Protein 6J9O (pdb70)

Nearest PDB structures (foldseek):
  6j9o-assembly1_H  TM=1.008E+00  e=1.146E-25  Homo sapiens
  5y2m-assembly3_K  TM=9.983E-01  e=5.013E-22  Homo sapiens
  5y2k-assembly3_E  TM=9.712E-01  e=1.668E-22  Homo sapiens
  8ybo-assembly2_D  TM=9.218E-01  e=4.569E-18  Vicugna pacos
  8smt-assembly1_A  TM=9.048E-01  e=5.955E-17  Homo sapiens

Structure (mmCIF, N/CA/C/O backbone):
data_6J9O
#
_entry.id   6J9O
#
_cell.length_a   36.747
_cell.length_b   56.798
_cell.length_c   102.581
_cell.angle_alpha   90.00
_cell.angle_beta   90.00
_cell.angle_gamma   90.00
#
_symmetry.space_group_name_H-M   'P 21 21 21'
#
loop_
_entity.id
_entity.type
_entity.pdbx_description
1 polymer 'Heavy chain of AF4H1K1 scFv'
2 polymer 'Light chain of AF4H1K1 scFv'
3 water water
#
loop_
_atom_site.group_PDB
_atom_site.id
_atom_site.type_symbol
_atom_site.label_atom_id
_atom_site.label_alt_id
_atom_site.label_comp_id
_atom_site.label_asym_id
_atom_site.label_entity_id
_atom_site.label_seq_id
_atom_site.pdbx_PDB_ins_code
_atom_site.Cartn_x
_atom_site.Cartn_y
_atom_site.Cartn_z
_atom_site.occupancy
_atom_site.B_iso_or_equiv
_atom_site.auth_seq_id
_atom_site.auth_comp_id
_atom_site.auth_asym_id
_atom_site.auth_atom_id
_atom_site.pdbx_PDB_model_num
ATOM 1 N N . GLY A 1 1 ? -9.820 -5.371 -3.903 1.00 43.50 3 GLY H N 1
ATOM 2 C CA . GLY A 1 1 ? -9.498 -5.500 -5.312 1.00 39.25 3 GLY H CA 1
ATOM 3 C C . GLY A 1 1 ? -10.054 -6.761 -5.943 1.00 43.38 3 GLY H C 1
ATOM 4 O O . GLY A 1 1 ? -11.202 -7.132 -5.702 1.00 50.13 3 GLY H O 1
ATOM 5 N N . SER A 1 2 ? -9.236 -7.426 -6.759 1.00 34.73 4 SER H N 1
ATOM 6 C CA . SER A 1 2 ? -9.699 -8.615 -7.4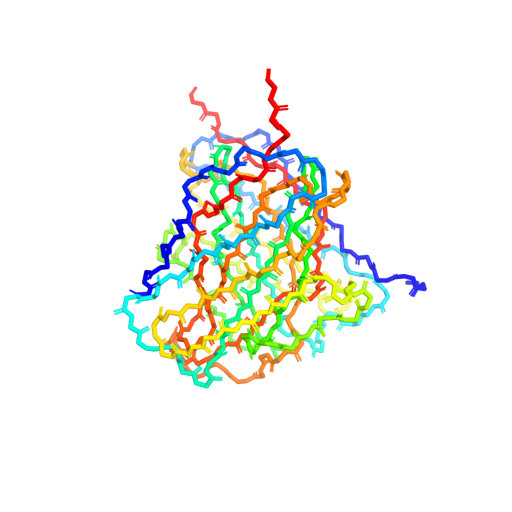67 1.00 35.63 4 SER H CA 1
ATOM 7 C C . SER A 1 2 ? -9.670 -9.848 -6.567 1.00 29.18 4 SER H C 1
ATOM 8 O O . SER A 1 2 ? -10.712 -10.447 -6.283 1.00 26.26 4 SER H O 1
ATOM 11 N N . GLN A 1 3 ? -8.487 -10.235 -6.097 1.00 19.41 5 GLN H N 1
ATOM 12 C CA . GLN A 1 3 ? -8.388 -11.343 -5.158 1.00 17.05 5 GLN H CA 1
ATOM 13 C C . GLN A 1 3 ? -8.872 -10.911 -3.779 1.00 16.42 5 GLN H C 1
ATOM 14 O O . GLN A 1 3 ? -8.703 -9.761 -3.368 1.00 16.44 5 GLN H O 1
ATOM 20 N N . VAL A 1 4 ? -9.495 -11.848 -3.065 1.00 15.80 6 VAL H N 1
ATOM 21 C CA . VAL A 1 4 ? -9.815 -11.618 -1.662 1.00 17.39 6 VAL H CA 1
ATOM 22 C C . VAL A 1 4 ? -8.523 -11.605 -0.860 1.00 18.42 6 VAL H C 1
ATOM 23 O O . VAL A 1 4 ? -7.673 -12.493 -1.008 1.00 21.18 6 VAL H O 1
ATOM 27 N N . GLN A 1 5 ? -8.358 -10.586 -0.020 1.00 17.77 7 GLN H N 1
ATOM 28 C CA . GLN A 1 5 ? -7.210 -10.489 0.869 1.00 19.28 7 GLN H CA 1
ATOM 29 C C . GLN A 1 5 ? -7.676 -10.119 2.267 1.00 16.74 7 GLN H C 1
ATOM 30 O O . GLN A 1 5 ? -8.597 -9.313 2.434 1.00 17.95 7 GLN H O 1
ATOM 36 N N . LEU A 1 6 ? -7.036 -10.720 3.266 1.00 15.68 8 LEU H N 1
ATOM 37 C CA . LEU A 1 6 ? -7.184 -10.334 4.663 1.00 15.47 8 LEU H CA 1
ATOM 38 C C . LEU A 1 6 ? -5.783 -10.094 5.200 1.00 14.22 8 LEU H C 1
ATOM 39 O O . LEU A 1 6 ? -4.930 -10.984 5.122 1.00 16.07 8 LEU H O 1
ATOM 44 N N . VAL A 1 7 ? -5.537 -8.893 5.719 1.00 14.00 9 VAL H N 1
ATOM 45 C CA . VAL A 1 7 ? -4.205 -8.486 6.159 1.00 15.58 9 VAL H CA 1
ATOM 46 C C . VAL A 1 7 ? -4.295 -8.031 7.610 1.00 13.97 9 VAL H C 1
ATOM 47 O O . VAL A 1 7 ? -4.884 -6.983 7.905 1.00 15.17 9 VAL H O 1
ATOM 51 N N . GLU A 1 8 ? -3.699 -8.807 8.511 1.00 13.33 10 GLU H N 1
ATOM 52 C CA . GLU A 1 8 ? -3.670 -8.470 9.926 1.00 14.46 10 GLU H CA 1
ATOM 53 C C . GLU A 1 8 ? -2.463 -7.595 10.239 1.00 14.47 10 GLU H C 1
ATOM 54 O O . GLU A 1 8 ? -1.419 -7.684 9.587 1.00 17.12 10 GLU H O 1
ATOM 60 N N . SER A 1 9 ? -2.614 -6.752 11.257 1.00 13.50 11 SER H N 1
ATOM 61 C CA . SER A 1 9 ? -1.532 -5.890 11.708 1.00 13.82 11 SER H CA 1
ATOM 62 C C . SER A 1 9 ? -1.705 -5.623 13.196 1.00 13.67 11 SER H C 1
ATOM 63 O O . SER A 1 9 ? -2.764 -5.879 13.777 1.00 13.34 11 SER H O 1
ATOM 66 N N . GLY A 1 10 ? -0.644 -5.106 13.811 1.00 12.34 12 GLY H N 1
ATOM 67 C CA . GLY A 1 10 ? -0.673 -4.694 15.199 1.00 13.35 12 GLY H CA 1
ATOM 68 C C . GLY A 1 10 ? 0.114 -5.57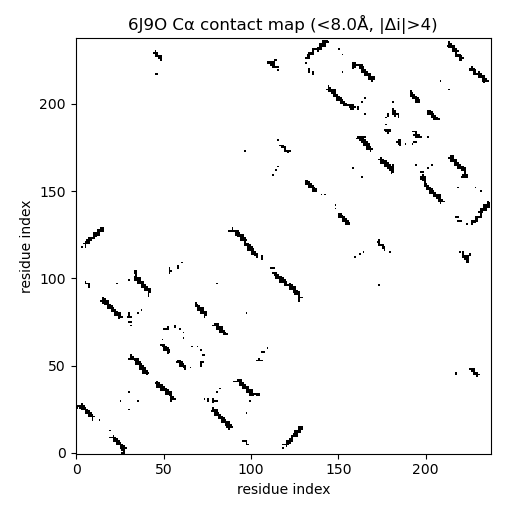7 16.139 1.00 11.63 12 GLY H C 1
ATOM 69 O O . GLY A 1 10 ? 0.331 -5.183 17.293 1.00 13.76 12 GLY H O 1
ATOM 70 N N . GLY A 1 11 ? 0.558 -6.748 15.691 1.00 12.43 13 GLY H N 1
ATOM 71 C CA . GLY A 1 11 ? 1.286 -7.639 16.566 1.00 12.73 13 GLY H CA 1
ATOM 72 C C . GLY A 1 11 ? 2.662 -7.113 16.926 1.00 12.97 13 GLY H C 1
ATOM 73 O O . GLY A 1 11 ? 3.224 -6.231 16.276 1.00 16.21 13 GLY H O 1
ATOM 74 N N . GLY A 1 12 ? 3.209 -7.681 17.993 1.00 13.20 14 GLY H N 1
ATOM 75 C CA . GLY A 1 12 ? 4.526 -7.302 18.457 1.00 12.21 14 GLY H CA 1
ATOM 76 C C . GLY A 1 12 ? 4.792 -7.912 19.818 1.00 11.34 14 GLY H C 1
ATOM 77 O O . GLY A 1 12 ? 4.019 -8.737 20.309 1.00 12.43 14 GLY H O 1
ATOM 78 N N . VAL A 1 13 ? 5.904 -7.493 20.412 1.00 11.23 15 VAL H N 1
ATOM 79 C CA . VAL A 1 13 ? 6.257 -7.914 21.763 1.00 11.11 15 VAL H CA 1
ATOM 80 C C . VAL A 1 13 ? 5.549 -7.007 22.759 1.00 12.40 15 VAL H C 1
ATOM 81 O O . VAL A 1 13 ? 5.665 -5.778 22.688 1.00 14.93 15 VAL H O 1
ATOM 85 N N . VAL A 1 14 ? 4.814 -7.610 23.691 1.00 11.36 16 VAL H N 1
ATOM 86 C CA . VAL A 1 14 ? 4.041 -6.874 24.683 1.00 11.42 16 VAL H CA 1
ATOM 87 C C . VAL A 1 14 ? 4.289 -7.479 26.058 1.00 12.45 16 VAL H C 1
ATOM 88 O O . VAL A 1 14 ? 4.568 -8.674 26.193 1.00 13.38 16 VAL H O 1
ATOM 92 N N . GLN A 1 15 ? 4.182 -6.645 27.081 1.00 10.91 17 GLN H N 1
ATOM 93 C CA . GLN A 1 15 ? 4.485 -7.070 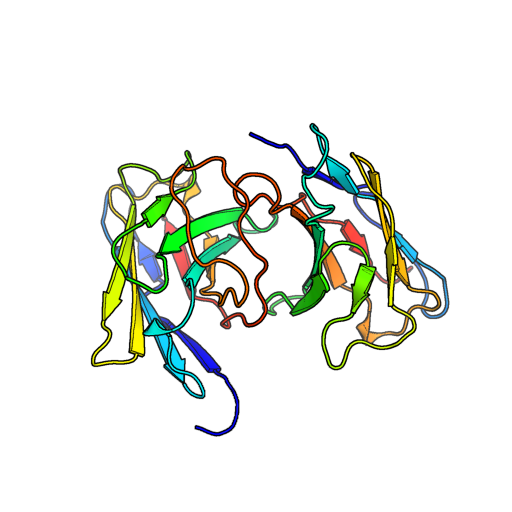28.438 1.00 10.25 17 GLN H CA 1
ATOM 94 C C . GLN A 1 15 ? 3.224 -7.550 29.153 1.00 9.68 17 GLN H C 1
ATOM 95 O O . GLN A 1 15 ? 2.113 -7.122 28.823 1.00 10.81 17 GLN H O 1
ATOM 101 N N . PRO A 1 16 ? 3.376 -8.446 30.130 1.00 9.47 18 PRO H N 1
ATOM 102 C CA . PRO A 1 16 ? 2.204 -8.964 30.850 1.00 9.29 18 PRO H CA 1
ATOM 103 C C . PRO A 1 16 ? 1.361 -7.851 31.455 1.00 11.14 18 PRO H C 1
ATOM 104 O O . PRO A 1 16 ? 1.879 -6.879 32.010 1.00 11.49 18 PRO H O 1
ATOM 108 N N . GLY A 1 17 ? 0.042 -8.004 31.337 1.00 10.66 19 GLY H N 1
ATOM 109 C CA . GLY A 1 17 ? -0.900 -7.068 31.905 1.00 12.64 19 GLY H CA 1
ATOM 110 C C . GLY A 1 17 ? -1.237 -5.879 31.033 1.00 12.00 19 GLY H C 1
ATOM 111 O O . GLY A 1 17 ? -2.159 -5.126 31.374 1.00 14.65 19 GLY H O 1
ATOM 112 N N . THR A 1 18 ? -0.531 -5.685 29.921 1.00 11.17 20 THR H N 1
ATOM 113 C CA . THR A 1 18 ? -0.767 -4.541 29.057 1.00 11.88 20 THR H CA 1
ATOM 114 C C . THR A 1 18 ? -1.905 -4.834 28.079 1.00 11.49 20 THR H C 1
ATOM 115 O O . THR A 1 18 ? -2.487 -5.922 28.064 1.00 12.00 20 THR H O 1
ATOM 119 N N . SER A 1 19 ? -2.225 -3.842 27.248 1.00 12.10 21 SER H N 1
ATOM 120 C CA . SER A 1 19 ? -3.300 -3.930 26.273 1.00 13.10 21 SER H CA 1
ATOM 121 C C . SER A 1 19 ? -2.748 -3.729 24.869 1.00 13.09 21 SER H C 1
ATOM 122 O O . SER A 1 19 ? -1.712 -3.085 24.678 1.00 14.24 21 SER H O 1
ATOM 125 N N . LEU A 1 20 ? -3.458 -4.278 23.884 1.00 12.79 22 LEU H N 1
ATOM 126 C CA . LEU A 1 20 ? -3.037 -4.208 22.493 1.00 12.46 22 LEU H CA 1
ATOM 127 C C . LEU A 1 20 ? -4.264 -4.328 21.602 1.00 14.44 22 LEU H C 1
ATOM 128 O O . LEU A 1 20 ? -5.180 -5.098 21.903 1.00 14.77 22 LEU H O 1
ATOM 133 N N . ARG A 1 21 ? -4.274 -3.577 20.503 1.00 10.71 23 ARG H N 1
ATOM 134 C CA . ARG A 1 21 ? -5.329 -3.678 19.502 1.00 11.82 23 ARG H CA 1
ATOM 135 C C . ARG A 1 21 ? -4.756 -4.239 18.209 1.00 12.14 23 ARG H C 1
ATOM 136 O O . ARG A 1 21 ? -3.764 -3.719 17.685 1.00 14.18 23 ARG H O 1
ATOM 144 N N . LEU A 1 22 ? -5.380 -5.295 17.701 1.00 11.00 24 LEU H N 1
ATOM 145 C CA . LEU A 1 22 ? -5.053 -5.850 16.398 1.00 10.34 24 LEU H CA 1
ATOM 146 C C . LEU A 1 22 ? -6.078 -5.379 15.377 1.00 10.61 24 LEU H C 1
ATOM 147 O O . LEU A 1 22 ? -7.223 -5.070 15.717 1.00 12.57 24 LEU H O 1
ATOM 152 N N . SER A 1 23 ? -5.656 -5.327 14.116 1.00 12.10 25 SER H N 1
ATOM 153 C CA . SER A 1 23 ? -6.524 -4.914 13.026 1.00 12.60 25 SER H CA 1
ATOM 154 C C . SER A 1 23 ? -6.435 -5.918 11.888 1.00 13.19 25 SER H C 1
ATOM 155 O O . SER A 1 23 ? -5.420 -6.595 11.712 1.00 13.96 25 SER H O 1
ATOM 158 N N . CYS A 1 24 ? -7.516 -6.000 11.115 1.00 13.91 26 CYS H N 1
ATOM 159 C CA . CYS A 1 24 ? -7.609 -6.891 9.962 1.00 16.50 26 CYS H CA 1
ATOM 160 C C . CYS A 1 24 ? -8.293 -6.108 8.852 1.00 17.73 26 CYS H C 1
ATOM 161 O O . CYS A 1 24 ? -9.486 -5.807 8.955 1.00 18.07 26 CYS H O 1
ATOM 164 N N . GLU A 1 25 ? -7.550 -5.771 7.802 1.00 14.81 27 GLU H N 1
ATOM 165 C CA . GLU A 1 25 ? -8.098 -5.038 6.669 1.00 15.78 27 GLU H CA 1
ATOM 166 C C . GLU A 1 25 ? -8.495 -6.030 5.583 1.00 13.97 27 GLU H C 1
ATOM 167 O O . GLU A 1 25 ? -7.664 -6.822 5.123 1.00 16.28 27 GLU H O 1
ATOM 173 N N . ALA A 1 26 ? -9.756 -5.977 5.172 1.00 15.42 28 ALA H N 1
ATOM 174 C CA . ALA A 1 26 ? -10.284 -6.863 4.148 1.00 13.60 28 ALA H CA 1
ATOM 175 C C . ALA A 1 26 ? -10.316 -6.146 2.806 1.00 14.85 28 ALA H C 1
ATOM 176 O O . ALA A 1 26 ? -10.556 -4.936 2.740 1.00 16.59 28 ALA H O 1
ATOM 178 N N . SER A 1 27 ? -10.068 -6.898 1.738 1.00 15.05 29 SER H N 1
ATOM 179 C CA . SER A 1 27 ? -10.212 -6.388 0.384 1.00 16.46 29 SER H CA 1
ATOM 180 C C . SER A 1 27 ? -10.744 -7.502 -0.504 1.00 16.63 29 SER H C 1
ATOM 181 O O . SER A 1 27 ? -10.548 -8.687 -0.223 1.00 14.52 29 SER H O 1
ATOM 184 N N . GLY A 1 28 ? -11.436 -7.112 -1.573 1.00 16.51 30 GLY H N 1
ATOM 185 C CA . GLY A 1 28 ? -12.070 -8.067 -2.457 1.00 16.67 30 GLY H CA 1
ATOM 186 C C . GLY A 1 28 ? -13.426 -8.560 -2.002 1.00 13.75 30 GLY H C 1
ATOM 187 O O . GLY A 1 28 ? -14.077 -9.303 -2.748 1.00 16.78 30 GLY H O 1
ATOM 188 N N . PHE A 1 29 ? -13.866 -8.186 -0.804 1.00 13.14 31 PHE H N 1
ATOM 189 C CA . PHE A 1 29 ? -15.200 -8.499 -0.313 1.00 13.80 31 PHE H CA 1
ATOM 190 C C . PHE A 1 29 ? -15.541 -7.484 0.767 1.00 14.95 31 PHE H C 1
ATOM 191 O O . PHE A 1 29 ? -14.660 -6.809 1.305 1.00 15.33 31 PHE H O 1
ATOM 199 N N . THR A 1 30 ? -16.831 -7.378 1.072 1.00 16.65 32 THR H N 1
ATOM 200 C CA . THR A 1 30 ? -17.312 -6.471 2.110 1.00 17.53 32 THR H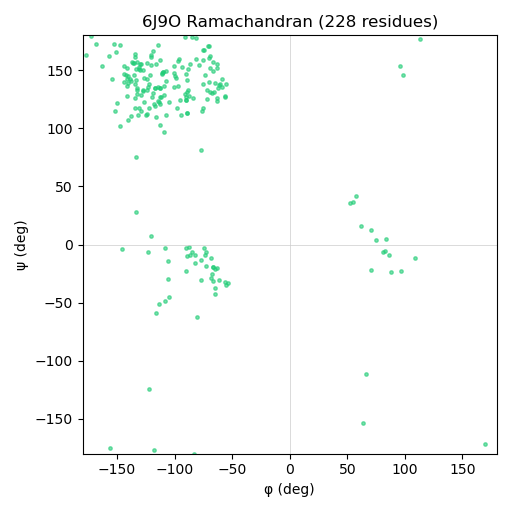 CA 1
ATOM 201 C C . THR A 1 30 ? -17.435 -7.258 3.410 1.00 18.06 32 THR H C 1
ATOM 202 O O . THR A 1 30 ? -18.301 -8.129 3.537 1.00 17.57 32 THR H O 1
ATOM 206 N N . SER A 1 31 ? -16.570 -6.946 4.380 1.00 19.30 33 SER H N 1
ATOM 207 C CA . SER A 1 31 ? -16.528 -7.727 5.612 1.00 18.88 33 SER H CA 1
ATOM 208 C C . SER A 1 31 ? -17.795 -7.562 6.442 1.00 18.72 33 SER H C 1
ATOM 209 O O . SER A 1 31 ? -18.143 -8.460 7.217 1.00 21.05 33 SER H O 1
ATOM 212 N N . SER A 1 32 ? -18.501 -6.440 6.295 1.00 20.93 34 SER H N 1
ATOM 213 C CA . SER A 1 32 ? -19.728 -6.238 7.056 1.00 19.86 34 SER H CA 1
ATOM 214 C C . SER A 1 32 ? -20.854 -7.169 6.624 1.00 19.06 34 SER H C 1
ATOM 215 O O . SER A 1 32 ? -21.867 -7.250 7.326 1.00 24.73 34 SER H O 1
ATOM 218 N N . ALA A 1 33 ? -20.704 -7.870 5.502 1.00 16.30 35 ALA H N 1
ATOM 219 C CA . ALA A 1 33 ? -21.720 -8.792 5.014 1.00 15.83 35 ALA H CA 1
ATOM 220 C C . ALA A 1 33 ? -21.545 -10.208 5.546 1.00 15.17 35 ALA H C 1
ATOM 221 O O . ALA A 1 33 ? -22.379 -11.072 5.255 1.00 18.08 35 ALA H O 1
ATOM 223 N N . TYR A 1 34 ? -20.493 -10.465 6.322 1.00 13.11 36 TYR H N 1
ATOM 224 C CA . TYR A 1 34 ? -20.168 -11.803 6.788 1.00 13.99 36 TYR H CA 1
ATOM 225 C C . TYR A 1 34 ? -19.955 -11.801 8.294 1.00 11.55 36 TYR H C 1
ATOM 226 O O . TYR A 1 34 ? -19.608 -10.778 8.891 1.00 13.18 36 TYR H O 1
ATOM 235 N N . ALA A 1 35 ? -20.166 -12.964 8.902 1.00 12.19 37 ALA H N 1
ATOM 236 C CA . ALA A 1 35 ? -19.604 -13.212 10.220 1.00 10.33 37 ALA H CA 1
ATOM 237 C C . ALA A 1 35 ? -18.088 -13.243 10.090 1.00 9.99 37 ALA H C 1
ATOM 238 O O . ALA A 1 35 ? -17.546 -13.904 9.198 1.00 10.61 37 ALA H O 1
ATOM 240 N N . MET A 1 36 ? -17.402 -12.511 10.962 1.00 9.56 38 MET H N 1
ATOM 241 C CA . MET A 1 36 ? -15.950 -12.431 10.946 1.00 9.64 38 MET H CA 1
ATOM 242 C C . MET A 1 36 ? -15.397 -12.904 12.283 1.00 9.32 38 MET H C 1
ATOM 243 O O . MET A 1 36 ? -16.007 -12.692 13.335 1.00 10.07 38 MET H O 1
ATOM 248 N N . HIS A 1 37 ? -14.231 -13.545 12.229 1.00 10.77 39 HIS H N 1
ATOM 249 C CA . HIS A 1 37 ? -13.677 -14.246 13.376 1.00 9.83 39 HIS H CA 1
ATOM 250 C C . HIS A 1 37 ? -12.215 -13.885 13.579 1.00 9.98 39 HIS H C 1
ATOM 251 O O . HIS A 1 37 ? -11.512 -13.476 12.651 1.00 10.60 39 HIS H O 1
ATOM 258 N N . TRP A 1 38 ? -11.762 -14.076 14.815 1.00 9.72 40 TRP H N 1
ATOM 259 C CA . TRP A 1 38 ? -10.346 -14.188 15.134 1.00 9.07 40 TRP H CA 1
ATOM 260 C C . TRP A 1 38 ? -10.075 -15.614 15.590 1.00 8.75 40 TRP H C 1
ATOM 261 O O . TRP A 1 38 ? -10.846 -16.177 16.375 1.00 9.15 40 TRP H O 1
ATOM 272 N N . VAL A 1 39 ? -8.999 -16.198 15.070 1.00 9.22 41 VAL H N 1
ATOM 273 C CA . VAL A 1 39 ? -8.534 -17.531 15.434 1.00 9.93 41 VAL H CA 1
ATOM 274 C C . VAL A 1 39 ? -7.040 -17.412 15.689 1.00 10.59 41 VAL H C 1
ATOM 275 O O . VAL A 1 39 ? -6.328 -16.776 14.906 1.00 12.55 41 VAL H O 1
ATOM 279 N N . ARG A 1 40 ? -6.563 -18.007 16.778 1.00 8.90 42 ARG H N 1
ATOM 280 C CA . ARG A 1 40 ? -5.157 -17.884 17.131 1.00 9.04 42 ARG H CA 1
ATOM 281 C C . ARG A 1 40 ? -4.492 -19.252 17.192 1.00 9.71 42 ARG H C 1
ATOM 282 O O . ARG A 1 40 ? -5.151 -20.291 17.291 1.00 10.88 42 ARG H O 1
ATOM 290 N N . GLN A 1 41 ? -3.164 -19.239 17.127 1.00 9.46 43 GLN H N 1
ATOM 291 C CA . GLN A 1 41 ? -2.376 -20.467 17.150 1.00 10.25 43 GLN H CA 1
ATOM 292 C C . GLN A 1 41 ? -1.135 -20.217 17.993 1.00 10.28 43 GLN H C 1
ATOM 293 O O . GLN A 1 41 ? -0.226 -19.496 17.568 1.00 10.74 43 GLN H O 1
ATOM 299 N N . ALA A 1 42 ? -1.107 -20.798 19.187 1.00 10.60 44 ALA H N 1
ATOM 300 C CA . ALA A 1 42 ? 0.063 -20.687 20.036 1.00 10.88 44 ALA H CA 1
ATOM 301 C C . ALA A 1 42 ? 1.211 -21.490 19.428 1.00 12.15 44 ALA H C 1
ATOM 302 O O . ALA A 1 42 ? 0.980 -22.468 18.711 1.00 12.64 44 ALA H O 1
ATOM 304 N N . PRO A 1 43 ? 2.456 -21.089 19.686 1.00 10.99 45 PRO H N 1
ATOM 305 C CA . PRO A 1 43 ? 3.598 -21.771 19.061 1.00 13.59 45 PRO H CA 1
ATOM 306 C C . PRO A 1 43 ? 3.602 -23.262 19.366 1.00 14.60 45 PRO H C 1
ATOM 307 O O . PRO A 1 43 ? 3.526 -23.681 20.523 1.00 14.92 45 PRO H O 1
ATOM 311 N N . GLY A 1 44 ? 3.678 -24.064 18.306 1.00 16.60 46 GLY H N 1
ATOM 312 C CA . GLY A 1 44 ? 3.705 -25.506 18.431 1.00 20.70 46 GLY H CA 1
ATOM 313 C C . GLY A 1 44 ? 2.381 -26.156 18.763 1.00 20.84 46 GLY H C 1
ATOM 314 O O . GLY A 1 44 ? 2.344 -27.377 18.948 1.00 21.07 46 GLY H O 1
ATOM 315 N N . LYS A 1 45 ? 1.295 -25.397 18.837 1.00 13.73 47 LYS H N 1
ATOM 316 C CA . LYS A 1 45 ? -0.011 -25.930 19.199 1.00 13.87 47 LYS H CA 1
ATOM 317 C C . LYS A 1 45 ? -0.992 -25.742 18.044 1.00 12.20 47 LYS H C 1
ATOM 318 O O . LYS A 1 45 ? -0.637 -25.261 16.963 1.00 13.43 47 LYS H O 1
ATOM 324 N N . GLY A 1 46 ? -2.242 -26.138 18.284 1.00 12.90 48 GLY H N 1
ATOM 325 C CA . GLY A 1 46 ? -3.254 -26.127 17.251 1.00 12.16 48 GLY H CA 1
ATOM 326 C C . GLY A 1 46 ? -4.037 -24.827 17.201 1.00 11.17 48 GLY H C 1
ATOM 327 O O . GLY A 1 46 ? -3.837 -23.905 17.990 1.00 14.03 48 GLY H O 1
ATOM 328 N N . LEU A 1 47 ? -4.951 -24.769 16.238 1.00 9.69 49 LEU H N 1
ATOM 329 C CA . LEU A 1 47 ? -5.807 -23.603 16.075 1.00 10.18 49 LEU H CA 1
ATOM 330 C C . LEU A 1 47 ? -6.807 -23.519 17.221 1.00 9.84 49 LEU H C 1
ATOM 331 O O . LEU A 1 47 ? -7.363 -24.531 17.659 1.00 11.10 49 LEU H O 1
ATOM 336 N N . GLU A 1 48 ? -7.036 -22.300 17.708 1.00 9.26 50 GLU H N 1
ATOM 337 C CA . GLU A 1 48 ? -7.998 -22.044 18.774 1.00 9.99 50 GLU H CA 1
ATOM 338 C C . GLU A 1 48 ? -8.889 -20.883 18.359 1.00 9.96 50 GLU H C 1
ATOM 339 O O . GLU A 1 48 ? -8.403 -19.764 18.169 1.00 9.90 50 GLU H O 1
ATOM 345 N N . TRP A 1 49 ? -10.187 -21.146 18.222 1.00 8.62 51 TRP H N 1
ATOM 346 C CA . TRP A 1 49 ? -11.129 -20.073 17.930 1.00 9.15 51 TRP H CA 1
ATOM 347 C C . TRP A 1 49 ? -11.177 -19.088 19.094 1.00 8.90 51 TRP H C 1
ATOM 348 O O . TRP A 1 49 ? -11.169 -19.484 20.263 1.00 10.53 51 TRP H O 1
ATOM 359 N N . VAL A 1 50 ? -11.222 -17.795 18.770 1.00 9.46 52 VAL H N 1
ATOM 360 C CA . VAL A 1 50 ? -11.106 -16.721 19.754 1.00 10.74 52 VAL H CA 1
ATOM 361 C C . VAL A 1 50 ? -12.397 -15.915 19.880 1.00 9.75 52 VAL H C 1
ATOM 362 O O . VAL A 1 50 ? -12.893 -15.695 20.987 1.00 8.96 52 VAL H O 1
ATOM 366 N N . ALA A 1 51 ? -12.942 -15.443 18.760 1.00 9.17 53 ALA H N 1
ATOM 367 C CA . ALA A 1 51 ? -14.058 -14.508 18.832 1.00 9.15 53 ALA H CA 1
ATOM 368 C C . ALA A 1 51 ? -14.770 -14.434 17.491 1.00 9.61 53 ALA H C 1
ATOM 369 O O . ALA A 1 51 ? -14.168 -14.663 16.440 1.00 9.41 53 ALA H O 1
ATOM 371 N N . VAL A 1 52 ? -16.060 -14.093 17.546 1.00 9.71 54 VAL H N 1
ATOM 372 C CA . VAL A 1 52 ? -16.885 -13.894 16.360 1.00 10.11 54 VAL H CA 1
ATOM 373 C C . VAL A 1 52 ? -17.707 -12.625 16.538 1.00 9.51 54 VAL H C 1
ATOM 374 O O . VAL A 1 52 ? -18.121 -12.282 17.650 1.00 9.52 54 VAL H O 1
ATOM 378 N N . ILE A 1 53 ? -17.931 -11.919 15.432 1.00 10.04 55 ILE H N 1
ATOM 379 C CA . ILE A 1 53 ? -18.927 -10.856 15.359 1.00 10.47 55 ILE H CA 1
ATOM 380 C C . ILE A 1 53 ? -19.830 -11.148 14.166 1.00 11.44 55 ILE H C 1
ATOM 381 O O . ILE A 1 53 ? -19.344 -11.489 13.082 1.00 12.04 55 ILE H O 1
ATOM 386 N N . THR A 1 54 ? -21.141 -11.055 14.376 1.00 11.54 56 THR H N 1
ATOM 387 C CA . THR A 1 54 ? -22.096 -11.385 13.329 1.00 12.20 56 THR H CA 1
ATOM 388 C C . THR A 1 54 ? -22.155 -10.272 12.283 1.00 13.44 56 THR H C 1
ATOM 389 O O . THR A 1 54 ? -21.644 -9.166 12.481 1.00 13.64 56 THR H O 1
ATOM 393 N N . PHE A 1 55 ? -22.797 -10.582 11.152 1.00 13.63 57 PHE H N 1
ATOM 394 C CA . PHE A 1 55 ? -22.850 -9.632 10.043 1.00 14.93 57 PHE H CA 1
ATOM 395 C C . PHE A 1 55 ? -23.564 -8.342 10.431 1.00 18.00 57 PHE H C 1
ATOM 396 O O . PHE A 1 55 ? -23.250 -7.275 9.892 1.00 25.47 57 PHE H O 1
ATOM 404 N N . ASP A 1 56 ? -24.533 -8.417 11.343 1.00 16.44 58 ASP H N 1
ATOM 405 C CA . ASP A 1 56 ? -25.238 -7.225 11.793 1.00 19.72 58 ASP H CA 1
ATOM 406 C C . ASP A 1 56 ? -24.431 -6.400 12.785 1.00 20.38 58 ASP H C 1
ATOM 407 O O . ASP A 1 56 ? -24.801 -5.252 13.054 1.00 20.53 58 ASP H O 1
ATOM 412 N N . GLY A 1 57 ? -23.352 -6.956 13.338 1.00 15.65 59 GLY H N 1
ATOM 413 C CA . GLY A 1 57 ? -22.534 -6.261 14.307 1.00 15.91 59 GLY H CA 1
ATOM 414 C C . GLY A 1 57 ? -23.057 -6.271 15.725 1.00 14.80 59 GLY H C 1
ATOM 415 O O . GLY A 1 57 ? -22.345 -5.820 16.632 1.00 19.15 59 GLY H O 1
ATOM 416 N N . GLY A 1 58 ? -24.266 -6.779 15.958 1.00 17.12 60 GLY H N 1
ATOM 417 C CA . GLY A 1 58 ? -24.879 -6.710 17.269 1.00 17.82 60 GLY H CA 1
ATOM 418 C C . GLY A 1 58 ? -24.593 -7.861 18.204 1.00 15.22 60 GLY H C 1
ATOM 419 O O . GLY A 1 58 ? -24.930 -7.776 19.388 1.00 16.22 60 GLY H O 1
ATOM 420 N N . TYR A 1 59 ? -23.979 -8.935 17.713 1.00 12.28 61 TYR H N 1
ATOM 421 C CA . TYR A 1 59 ? -23.675 -10.107 18.520 1.00 10.88 61 TYR H CA 1
ATOM 422 C C . TYR A 1 59 ? -22.182 -10.396 18.462 1.00 10.30 61 TYR H C 1
ATOM 423 O O . TYR A 1 59 ? -21.573 -10.349 17.389 1.00 10.72 61 TYR H O 1
ATOM 432 N N . GLN A 1 60 ? -21.597 -10.689 19.622 1.00 10.40 62 GLN H N 1
ATOM 433 C CA . GLN A 1 60 ? -20.206 -11.109 19.719 1.00 9.81 62 GLN H CA 1
ATOM 434 C C . GLN A 1 60 ? -20.110 -12.252 20.716 1.00 9.58 62 GLN H C 1
ATOM 435 O O . GLN A 1 60 ? -20.784 -12.240 21.750 1.00 11.55 62 GLN H O 1
ATOM 441 N N . TYR A 1 61 ? -19.270 -13.237 20.404 1.00 9.28 63 TYR H N 1
ATOM 442 C CA . TYR A 1 61 ? -19.015 -14.347 21.310 1.00 9.40 63 TYR H CA 1
ATOM 443 C C . TYR A 1 61 ? -17.520 -14.617 21.360 1.00 9.21 63 TYR H C 1
ATOM 444 O O . TYR A 1 61 ? -16.778 -14.292 20.429 1.00 9.39 63 TYR H O 1
ATOM 453 N N . TYR A 1 62 ? -17.089 -15.231 22.461 1.00 10.06 64 TYR H N 1
ATOM 454 C CA . TYR A 1 62 ? -15.676 -15.358 22.780 1.00 9.63 64 TYR H CA 1
ATOM 455 C C . TYR A 1 62 ? -15.397 -16.721 23.393 1.00 10.64 64 TYR H C 1
ATOM 456 O O . TYR A 1 62 ? -16.265 -17.327 24.028 1.00 11.94 64 TYR H O 1
ATOM 465 N N . ALA A 1 63 ? -14.170 -17.196 23.198 1.00 9.98 65 ALA H N 1
ATOM 466 C CA . ALA A 1 63 ? -13.709 -18.381 23.904 1.00 10.74 65 ALA H CA 1
ATOM 467 C C . ALA A 1 63 ? -13.596 -18.079 25.393 1.00 10.85 65 ALA H C 1
ATOM 468 O O . ALA A 1 63 ? -13.318 -16.948 25.798 1.00 10.28 65 ALA H O 1
ATOM 470 N N . ASP A 1 64 ? -13.816 -19.110 26.214 1.00 11.16 66 ASP H N 1
ATOM 471 C CA . ASP A 1 64 ? -13.729 -18.933 27.662 1.00 12.97 66 ASP H CA 1
ATOM 472 C C . ASP A 1 64 ? -12.372 -18.388 28.087 1.00 13.79 66 ASP H C 1
ATOM 473 O O . ASP A 1 64 ? -12.284 -17.633 29.062 1.00 17.17 66 ASP H O 1
ATOM 478 N N . SER A 1 65 ? -11.309 -18.750 27.365 1.00 14.95 67 SER H N 1
ATOM 479 C CA . SER A 1 65 ? -9.962 -18.321 27.719 1.00 18.00 67 SER H CA 1
ATOM 480 C C . SER A 1 65 ?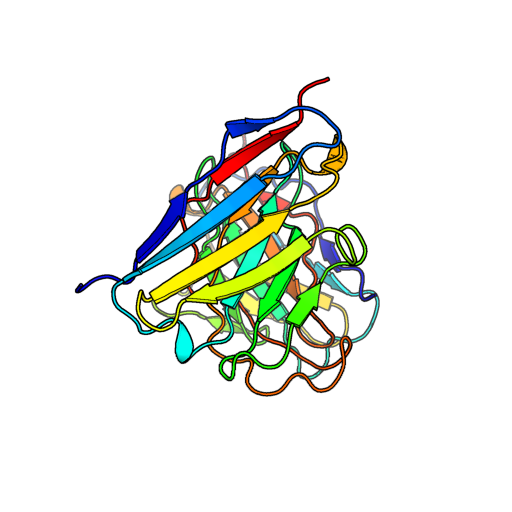 -9.769 -16.813 27.610 1.00 15.75 67 SER H C 1
ATOM 481 O O . SER A 1 65 ? -8.844 -16.277 28.229 1.00 17.91 67 SER H O 1
ATOM 484 N N . VAL A 1 66 ? -10.605 -16.119 26.842 1.00 13.30 68 VAL H N 1
ATOM 485 C CA . VAL A 1 66 ? -10.421 -14.693 26.591 1.00 13.61 68 VAL H CA 1
ATOM 486 C C . VAL A 1 66 ? -11.625 -13.851 26.976 1.00 12.77 68 VAL H C 1
ATOM 487 O O . VAL A 1 66 ? -11.539 -12.614 26.908 1.00 11.75 68 VAL H O 1
ATOM 491 N N . LYS A 1 67 ? -12.741 -14.467 27.362 1.00 15.57 69 LYS H N 1
ATOM 492 C CA . LYS A 1 67 ? -13.953 -13.713 27.647 1.00 15.32 69 LYS H CA 1
ATOM 493 C C . LYS A 1 67 ? -13.718 -12.744 28.799 1.00 13.15 69 LYS H C 1
ATOM 494 O O . LYS A 1 67 ? -13.076 -13.081 29.797 1.00 16.76 69 LYS H O 1
ATOM 500 N N . GLY A 1 68 ? -14.235 -11.526 28.646 1.00 12.53 70 GLY H N 1
ATOM 501 C CA . GLY A 1 68 ? -14.019 -10.467 29.601 1.00 13.13 70 GLY H CA 1
ATOM 502 C C . GLY A 1 68 ? -12.772 -9.641 29.364 1.00 13.81 70 GLY H C 1
ATOM 503 O O . GLY A 1 68 ? -12.712 -8.492 29.816 1.00 14.48 70 GLY H O 1
ATOM 504 N N . ARG A 1 69 ? -11.775 -10.191 28.667 1.00 11.39 71 ARG H N 1
ATOM 505 C CA . ARG A 1 69 ? -10.529 -9.488 28.389 1.00 11.91 71 ARG H CA 1
ATOM 506 C C . ARG A 1 69 ? -10.404 -9.010 26.952 1.00 11.92 71 ARG H C 1
ATOM 507 O O . ARG A 1 69 ? -9.736 -8.002 26.708 1.00 12.83 71 ARG H O 1
ATOM 515 N N . PHE A 1 70 ? -11.020 -9.706 25.999 1.00 11.52 72 PHE H N 1
ATOM 516 C CA . PHE A 1 70 ? -10.925 -9.365 24.589 1.00 11.64 72 PHE H CA 1
ATOM 517 C C . PHE A 1 70 ? -12.263 -8.828 24.096 1.00 13.05 72 PHE H C 1
ATOM 518 O O . PHE A 1 70 ? -13.329 -9.236 24.570 1.00 17.39 72 PHE H O 1
ATOM 526 N N . THR A 1 71 ? -12.200 -7.916 23.129 1.00 12.50 73 THR H N 1
ATOM 527 C CA . THR A 1 71 ? -13.385 -7.384 22.471 1.00 14.48 73 THR H CA 1
ATOM 528 C C . THR A 1 71 ? -13.161 -7.401 20.968 1.00 14.48 73 THR H C 1
ATOM 529 O O . THR A 1 71 ? -12.134 -6.913 20.485 1.00 14.57 73 THR H O 1
ATOM 533 N N . ILE A 1 72 ? -14.114 -7.963 20.231 1.00 11.97 74 ILE H N 1
ATOM 534 C CA . ILE A 1 72 ? -14.084 -7.946 18.773 1.00 12.60 74 ILE H CA 1
ATOM 535 C C . ILE A 1 72 ? -15.024 -6.853 18.282 1.00 13.84 74 ILE H C 1
ATOM 536 O O . ILE A 1 72 ? -16.142 -6.698 18.793 1.00 14.67 74 ILE H O 1
ATOM 541 N N . SER A 1 73 ? -14.560 -6.073 17.310 1.00 11.89 75 SER H N 1
ATOM 542 C CA . SER A 1 73 ? -15.347 -4.977 16.763 1.00 13.69 75 SER H CA 1
ATOM 543 C C . SER A 1 73 ? -14.998 -4.815 15.293 1.00 14.44 75 SER H C 1
ATOM 544 O O . SER A 1 73 ? -14.058 -5.427 14.782 1.00 13.53 75 SER H O 1
ATOM 547 N N . ARG A 1 74 ? -15.761 -3.966 14.614 1.00 15.80 76 ARG H N 1
ATOM 548 C CA . ARG A 1 74 ? -15.577 -3.763 13.188 1.00 15.45 76 ARG H CA 1
ATOM 549 C C . ARG A 1 74 ? -15.786 -2.297 12.847 1.00 19.17 76 ARG H C 1
ATOM 550 O O . ARG A 1 74 ? -16.602 -1.607 13.464 1.00 22.01 76 ARG H O 1
ATOM 558 N N . ASP A 1 75 ? -15.023 -1.829 11.865 1.00 18.63 77 ASP H N 1
ATOM 559 C CA . ASP A 1 75 ? -15.172 -0.493 11.296 1.00 20.89 77 ASP H CA 1
ATOM 560 C C . ASP A 1 75 ? -15.742 -0.688 9.896 1.00 19.95 77 ASP H C 1
ATOM 561 O O . ASP A 1 75 ? -15.004 -0.969 8.947 1.00 23.10 77 ASP H O 1
ATOM 566 N N . ILE A 1 76 ? -17.064 -0.549 9.779 1.00 20.25 78 ILE H N 1
ATOM 567 C CA . ILE A 1 76 ? -17.743 -0.831 8.518 1.00 23.39 78 ILE H CA 1
ATOM 568 C C . ILE A 1 76 ? -17.308 0.151 7.437 1.00 24.10 78 ILE H C 1
ATOM 569 O O . ILE A 1 76 ? -17.149 -0.219 6.267 1.00 28.03 78 ILE H O 1
ATOM 574 N N . SER A 1 77 ? -17.092 1.413 7.814 1.00 22.70 79 SER H N 1
ATOM 575 C CA . SER A 1 77 ? -16.710 2.427 6.837 1.00 23.43 79 SER H CA 1
ATOM 576 C C . SER A 1 77 ? -15.331 2.177 6.242 1.00 22.83 79 SER H C 1
ATOM 577 O O . SER A 1 77 ? -15.023 2.724 5.177 1.00 22.60 79 SER H O 1
ATOM 580 N N . ARG A 1 78 ? -14.496 1.368 6.898 1.00 20.75 80 ARG H N 1
ATOM 581 C CA . ARG A 1 78 ? -13.140 1.106 6.431 1.00 20.54 80 ARG H CA 1
ATOM 582 C C . ARG A 1 78 ? -12.874 -0.370 6.154 1.00 20.24 80 ARG H C 1
ATOM 583 O O . ARG A 1 78 ? -11.723 -0.740 5.891 1.00 18.30 80 ARG H O 1
ATOM 591 N N . ASN A 1 79 ? -13.904 -1.218 6.206 1.00 18.81 81 ASN H N 1
ATOM 592 C CA . ASN A 1 79 ? -13.776 -2.641 5.878 1.00 17.17 81 ASN H CA 1
ATOM 593 C C . ASN A 1 79 ? -12.728 -3.332 6.751 1.00 17.01 81 ASN H C 1
ATOM 594 O O . ASN A 1 79 ? -11.939 -4.152 6.276 1.00 13.69 81 ASN H O 1
ATOM 599 N N . THR A 1 80 ? -12.721 -3.003 8.042 1.00 14.72 82 THR H N 1
ATOM 600 C CA . THR A 1 80 ? -11.681 -3.454 8.954 1.00 16.51 82 THR H CA 1
ATOM 601 C C . THR A 1 80 ? -12.295 -4.132 10.172 1.00 13.81 82 THR H C 1
ATOM 602 O O . THR A 1 80 ? -13.356 -3.725 10.656 1.00 16.21 82 THR H O 1
ATOM 606 N N . LEU A 1 81 ? -11.627 -5.182 10.645 1.00 13.84 83 LEU H N 1
ATOM 607 C CA . LEU A 1 81 ? -11.978 -5.898 11.861 1.00 13.72 83 LEU H CA 1
ATOM 608 C C . LEU A 1 81 ? -10.910 -5.629 12.914 1.00 13.42 83 LEU H C 1
ATOM 609 O O . LEU A 1 81 ? -9.733 -5.456 12.590 1.00 13.92 83 LEU H O 1
ATOM 614 N N . HIS A 1 82 ? -11.322 -5.585 14.180 1.00 11.62 84 HIS H N 1
ATOM 615 C CA . HIS A 1 82 ? -10.408 -5.288 15.273 1.00 9.78 84 HIS H CA 1
ATOM 616 C C . HIS A 1 82 ? -10.565 -6.303 16.395 1.00 11.22 84 HIS H C 1
ATOM 617 O O . HIS A 1 82 ? -11.642 -6.872 16.602 1.00 12.50 84 HIS H O 1
ATOM 624 N N . LEU A 1 83 ? -9.469 -6.523 17.118 1.00 12.64 85 LEU H N 1
ATOM 625 C CA . LEU A 1 83 ? -9.476 -7.290 18.357 1.00 11.44 85 LEU H CA 1
ATOM 626 C C . LEU A 1 83 ? -8.767 -6.460 19.414 1.00 11.42 85 LEU H C 1
ATOM 627 O O . LEU A 1 83 ? -7.569 -6.186 19.289 1.00 11.74 85 LEU H O 1
ATOM 632 N N . HIS A 1 84 ? -9.505 -6.050 20.440 1.00 11.58 86 HIS H N 1
ATOM 633 C CA . HIS A 1 84 ? -8.957 -5.271 21.541 1.00 10.68 86 HIS H CA 1
ATOM 634 C C . HIS A 1 84 ? -8.662 -6.231 22.684 1.00 12.58 86 HIS H C 1
ATOM 635 O O . HIS A 1 84 ? -9.577 -6.866 23.215 1.00 14.71 86 HIS H O 1
ATOM 642 N N . MET A 1 85 ? -7.390 -6.344 23.054 1.00 11.49 87 MET H N 1
ATOM 643 C CA . MET A 1 85 ? -6.947 -7.311 24.050 1.00 13.94 87 MET H CA 1
ATOM 644 C C . MET A 1 85 ? -6.445 -6.580 25.286 1.00 13.84 87 MET H C 1
ATOM 645 O O . MET A 1 85 ? -5.527 -5.759 25.194 1.00 15.10 87 MET H O 1
ATOM 650 N N . ASN A 1 86 ? -7.044 -6.880 26.434 1.00 14.03 88 ASN H N 1
ATOM 651 C CA . ASN A 1 86 ? -6.652 -6.308 27.713 1.00 14.19 88 ASN H CA 1
ATOM 652 C C . ASN A 1 86 ? -6.067 -7.389 28.612 1.00 13.81 88 ASN H C 1
ATOM 653 O O . ASN A 1 86 ? -6.311 -8.584 28.424 1.00 14.05 88 ASN H O 1
ATOM 658 N N . SER A 1 87 ? -5.290 -6.942 29.602 1.00 12.81 89 SER H N 1
ATOM 659 C CA A SER A 1 87 ? -4.732 -7.819 30.632 0.26 14.38 89 SER H CA 1
ATOM 660 C CA B SER A 1 87 ? -4.739 -7.821 30.632 0.74 14.37 89 SER H CA 1
ATOM 661 C C . SER A 1 87 ? -4.044 -9.035 30.017 1.00 13.97 89 SER H C 1
ATOM 662 O O . SER A 1 87 ? -4.328 -10.186 30.356 1.00 14.13 89 SER H O 1
ATOM 667 N N . LEU A 1 88 ? -3.119 -8.763 29.100 1.00 11.95 90 LEU H N 1
ATOM 668 C CA . LEU A 1 88 ? -2.444 -9.831 28.375 1.00 11.21 90 LEU H CA 1
ATOM 669 C C . LEU A 1 88 ? -1.691 -10.755 29.325 1.00 13.01 90 LEU H C 1
ATOM 670 O O . LEU A 1 88 ? -1.053 -10.309 30.284 1.00 14.59 90 LEU H O 1
ATOM 675 N N . ARG A 1 89 ? -1.788 -12.054 29.056 1.00 12.46 91 ARG H N 1
ATOM 676 C CA . ARG A 1 89 ? -1.169 -13.094 29.861 1.00 14.72 91 ARG H CA 1
ATOM 677 C C . ARG A 1 89 ? -0.215 -13.898 28.991 1.00 14.75 91 ARG H C 1
ATOM 678 O O . ARG A 1 89 ? -0.298 -13.874 27.760 1.00 14.04 91 ARG H O 1
ATOM 686 N N . ALA A 1 90 ? 0.679 -14.637 29.654 1.00 16.25 92 ALA H N 1
ATOM 687 C CA . ALA A 1 90 ? 1.664 -15.439 28.936 1.00 20.22 92 ALA H CA 1
ATOM 688 C C . ALA A 1 90 ? 1.006 -16.401 27.956 1.00 15.20 92 ALA H C 1
ATOM 689 O O . ALA A 1 90 ? 1.554 -16.657 26.877 1.00 22.20 92 ALA H O 1
ATOM 691 N N . GLU A 1 91 ? -0.168 -16.930 28.300 1.00 18.78 93 GLU H N 1
ATOM 692 C CA . GLU A 1 91 ? -0.849 -17.881 27.429 1.00 19.90 93 GLU H CA 1
ATOM 693 C C . GLU A 1 91 ? -1.490 -17.234 26.204 1.00 17.83 93 GLU H C 1
ATOM 694 O O . GLU A 1 91 ? -2.038 -17.959 25.366 1.00 19.64 93 GLU H O 1
ATOM 700 N N . ASP A 1 92 ? -1.438 -15.909 26.072 1.00 12.62 94 ASP H N 1
ATOM 701 C CA . ASP A 1 92 ? -1.978 -15.232 24.900 1.00 11.89 94 ASP H CA 1
ATOM 702 C C . ASP A 1 92 ? -0.995 -15.170 23.737 1.00 10.68 94 ASP H C 1
ATOM 703 O O . ASP A 1 92 ? -1.373 -14.714 22.653 1.00 11.26 94 ASP H O 1
ATOM 708 N N . THR A 1 93 ? 0.249 -15.602 23.935 1.00 9.83 95 THR H N 1
ATOM 709 C CA . THR A 1 93 ? 1.227 -15.603 22.853 1.00 9.22 95 THR H CA 1
ATOM 710 C C . THR A 1 93 ? 0.776 -16.547 21.750 1.00 10.23 95 THR H C 1
ATOM 711 O O . THR A 1 93 ? 0.547 -17.736 21.991 1.00 10.64 95 THR H O 1
ATOM 715 N N . ALA A 1 94 ? 0.648 -16.013 20.541 1.00 9.53 96 ALA H N 1
ATOM 716 C CA . ALA A 1 94 ? 0.134 -16.763 19.406 1.00 9.32 96 ALA H CA 1
ATOM 717 C C . ALA A 1 94 ? 0.197 -15.849 18.195 1.00 9.85 96 ALA H C 1
ATOM 718 O O . ALA A 1 94 ? 0.315 -14.629 18.326 1.00 9.75 96 ALA H O 1
ATOM 720 N N . VAL A 1 95 ? 0.110 -16.442 17.016 1.00 10.23 97 VAL H N 1
ATOM 721 C CA . VAL A 1 95 ? -0.204 -15.663 15.830 1.00 11.30 97 VAL H CA 1
ATOM 722 C C . VAL A 1 95 ? -1.720 -15.622 15.695 1.00 10.50 97 VAL H C 1
ATOM 723 O O . VAL A 1 95 ? -2.405 -16.637 15.885 1.00 10.42 97 VAL H O 1
ATOM 727 N N . TYR A 1 96 ? -2.246 -14.428 15.462 1.00 8.47 98 TYR H N 1
ATOM 728 C CA . TYR A 1 96 ? -3.679 -14.181 15.448 1.00 8.52 98 TYR H CA 1
ATOM 729 C C . TYR A 1 96 ? -4.130 -14.029 14.005 1.00 10.25 98 TYR H C 1
ATOM 730 O O . TYR A 1 96 ? -3.605 -13.184 13.270 1.00 10.75 98 TYR H O 1
ATOM 739 N N . TYR A 1 97 ? -5.085 -14.861 13.601 1.00 9.17 99 TYR H N 1
ATOM 740 C CA . TYR A 1 97 ? -5.621 -14.860 12.251 1.00 9.05 99 TYR H CA 1
ATOM 741 C C . TYR A 1 97 ? -7.025 -14.286 12.253 1.00 10.53 99 TYR H C 1
ATOM 742 O O . TYR A 1 97 ? -7.821 -14.558 13.156 1.00 11.29 99 TYR H O 1
ATOM 751 N N . CYS A 1 98 ? -7.321 -13.502 11.232 1.00 12.12 100 CYS H N 1
ATOM 752 C CA A CYS A 1 98 ? -8.691 -13.108 10.966 0.46 12.25 100 CYS H CA 1
ATOM 753 C CA B CYS A 1 98 ? -8.664 -13.046 10.912 0.54 12.27 100 CYS H CA 1
ATOM 754 C C . CYS A 1 98 ? -9.234 -13.978 9.847 1.00 11.53 100 CYS H C 1
ATOM 755 O O . CYS A 1 98 ? -8.512 -14.367 8.924 1.00 12.53 100 CYS H O 1
ATOM 760 N N . ALA A 1 99 ? -10.509 -14.340 9.972 1.00 10.02 101 ALA H N 1
ATOM 761 C CA . ALA A 1 99 ? -11.103 -15.310 9.063 1.00 10.53 101 ALA H CA 1
ATOM 762 C C . ALA A 1 99 ? -12.550 -14.953 8.766 1.00 10.90 101 ALA H C 1
ATOM 763 O O . ALA A 1 99 ? -13.268 -14.424 9.620 1.00 11.40 101 ALA H O 1
ATOM 765 N N . ARG A 1 100 ? -12.970 -15.269 7.543 1.00 9.51 102 ARG H N 1
ATOM 766 C CA . ARG A 1 100 ? -14.327 -15.030 7.076 1.00 10.82 102 ARG H CA 1
ATOM 767 C C . ARG A 1 100 ? -15.149 -16.308 7.180 1.00 9.98 102 ARG H C 1
ATOM 768 O O . ARG A 1 100 ? -14.645 -17.407 6.934 1.00 10.92 102 ARG H O 1
ATOM 776 N N . ASP A 1 101 ? -16.420 -16.147 7.529 1.00 10.42 103 ASP H N 1
ATOM 777 C CA . ASP A 1 101 ? -17.366 -17.246 7.715 1.00 11.42 103 ASP H CA 1
ATOM 778 C C . ASP A 1 101 ? -18.539 -16.972 6.787 1.00 11.56 103 ASP H C 1
ATOM 779 O O . ASP A 1 101 ? -19.283 -16.000 7.016 1.00 11.51 103 ASP H O 1
ATOM 784 N N . PRO A 1 102 ? -18.759 -17.770 5.741 1.00 9.63 104 PRO H N 1
ATOM 785 C CA . PRO A 1 102 ? -19.862 -17.495 4.809 1.00 10.23 104 PRO H CA 1
ATOM 786 C C . PRO A 1 102 ? -21.201 -18.097 5.205 1.00 10.41 104 PRO H C 1
ATOM 787 O O . PRO A 1 102 ? -22.185 -17.883 4.487 1.00 13.32 104 PRO H O 1
ATOM 791 N N . LEU A 1 103 ? -21.271 -18.839 6.309 1.00 10.30 105 LEU H N 1
ATOM 792 C CA . LEU A 1 103 ? -22.486 -19.551 6.687 1.00 10.08 105 LEU H CA 1
ATOM 793 C C . LEU A 1 103 ? -23.244 -18.897 7.834 1.00 11.76 105 LEU H C 1
ATOM 794 O O . LEU A 1 103 ? -24.468 -18.761 7.758 1.00 12.84 105 LEU H O 1
ATOM 799 N N . THR A 1 104 ? -22.547 -18.480 8.889 1.00 10.97 106 THR H N 1
ATOM 800 C CA . THR A 1 104 ? -23.212 -17.997 10.093 1.00 11.84 106 THR H CA 1
ATOM 801 C C . THR A 1 104 ? -24.021 -16.738 9.806 1.00 12.26 106 THR H C 1
ATOM 802 O O . THR A 1 104 ? -23.500 -15.758 9.267 1.00 12.51 106 THR H O 1
ATOM 806 N N . LYS A 1 105 ? -25.307 -16.769 10.158 1.00 14.51 107 LYS H N 1
ATOM 807 C CA . LYS A 1 105 ? -26.133 -15.566 10.119 1.00 15.46 107 LYS H CA 1
ATOM 808 C C . LYS A 1 105 ? -26.623 -15.157 11.502 1.00 13.34 107 LYS H C 1
ATOM 809 O O . LYS A 1 105 ? -26.281 -14.065 11.967 1.00 16.80 107 LYS H O 1
ATOM 815 N N . LEU A 1 106 ? -27.354 -16.022 12.202 1.00 14.31 108 LEU H N 1
ATOM 816 C CA . LEU A 1 106 ? -27.878 -15.725 13.528 1.00 12.43 108 LEU H CA 1
ATOM 817 C C . LEU A 1 106 ? -27.140 -16.550 14.574 1.00 12.64 108 LEU H C 1
ATOM 818 O O . LEU A 1 106 ? -26.901 -17.747 14.378 1.00 15.20 108 LEU H O 1
ATOM 823 N N . LEU A 1 107 ? -26.783 -15.904 15.687 1.00 12.88 109 LEU H N 1
ATOM 824 C CA . LEU A 1 107 ? -26.155 -16.561 16.835 1.00 10.47 109 LEU H CA 1
ATOM 825 C C . LEU A 1 107 ? -26.864 -16.096 18.100 1.00 11.22 109 LEU H C 1
ATOM 826 O O . LEU A 1 107 ? -26.332 -15.273 18.856 1.00 11.52 109 LEU H O 1
ATOM 831 N N . PRO A 1 108 ? -28.071 -16.603 18.362 1.00 11.25 110 PRO H N 1
ATOM 832 C CA . PRO A 1 108 ? -28.804 -16.141 19.554 1.00 11.78 110 PRO H CA 1
ATOM 833 C C . PRO A 1 108 ? -28.181 -16.578 20.870 1.00 11.60 110 PRO H C 1
ATOM 834 O O . PRO A 1 108 ? -28.348 -15.879 21.877 1.00 13.08 110 PRO H O 1
ATOM 838 N N . PHE A 1 109 ? -27.479 -17.709 20.900 1.00 11.51 111 PHE H N 1
ATOM 839 C CA . PHE A 1 109 ? -26.786 -18.171 22.093 1.00 12.54 111 PHE H CA 1
ATOM 840 C C . PHE A 1 109 ? -25.383 -18.622 21.717 1.00 10.24 111 PHE H C 1
ATOM 841 O O . PHE A 1 109 ? -25.081 -18.878 20.549 1.00 11.40 111 PHE H O 1
ATOM 849 N N . ASP A 1 110 ? -24.529 -18.745 22.734 1.00 13.14 112 ASP H N 1
ATOM 850 C CA . ASP A 1 110 ? -23.151 -19.165 22.506 1.00 13.03 112 ASP H CA 1
ATOM 851 C C . ASP A 1 110 ? -23.025 -20.645 22.158 1.00 14.94 112 ASP H C 1
ATOM 852 O O . ASP A 1 110 ? -21.921 -21.090 21.823 1.00 19.20 112 ASP H O 1
ATOM 857 N N . TRP A 1 111 ? -24.116 -21.410 22.221 1.00 10.71 113 TRP H N 1
ATOM 858 C CA . TRP A 1 111 ? -24.081 -22.840 21.951 1.00 12.22 113 TRP H CA 1
ATOM 859 C C . TRP A 1 111 ? -24.727 -23.235 20.630 1.00 12.87 113 TRP H C 1
ATOM 860 O O . TRP A 1 111 ? -24.713 -24.420 20.287 1.00 12.26 113 TRP H O 1
ATOM 871 N N . VAL A 1 112 ? -25.300 -22.292 19.884 1.00 10.49 114 VAL H N 1
ATOM 872 C CA . VAL A 1 112 ? -25.967 -22.633 18.631 1.00 12.31 114 VAL H CA 1
ATOM 873 C C . VAL A 1 112 ? -24.934 -22.936 17.553 1.00 11.26 114 VAL H C 1
ATOM 874 O O . VAL A 1 112 ? -23.740 -22.661 17.724 1.00 11.18 114 VAL H O 1
ATOM 878 N N . SER A 1 113 ? -25.389 -23.512 16.442 1.00 11.68 115 SER H N 1
ATOM 879 C CA . SER A 1 113 ? -24.494 -23.832 15.339 1.00 10.21 115 SER H CA 1
ATOM 880 C C . SER A 1 113 ? -23.882 -22.562 14.759 1.00 10.56 115 SER H C 1
ATOM 881 O O . SER A 1 113 ? -24.468 -21.477 14.815 1.00 12.37 115 SER H O 1
ATOM 884 N N . GLY A 1 114 ? -22.684 -22.711 14.201 1.00 11.39 116 GLY H N 1
ATOM 885 C CA . GLY A 1 114 ? -21.981 -21.590 13.613 1.00 13.16 116 GLY H CA 1
ATOM 886 C C . GLY A 1 114 ? -21.639 -21.811 12.156 1.00 12.43 116 GLY H C 1
ATOM 887 O O . GLY A 1 114 ? -22.519 -22.087 11.334 1.00 12.98 116 GLY H O 1
ATOM 888 N N . GLY A 1 115 ? -20.358 -21.688 11.823 1.00 11.81 117 GLY H N 1
ATOM 889 C CA . GLY A 1 115 ? -19.931 -21.807 10.444 1.00 10.87 117 GLY H CA 1
ATOM 890 C C . GLY A 1 115 ? -18.475 -22.206 10.363 1.00 11.60 117 GLY H C 1
ATOM 891 O O . GLY A 1 115 ? -17.818 -22.478 11.369 1.00 10.92 117 GLY H O 1
ATOM 892 N N . TYR A 1 116 ? -17.984 -22.243 9.132 1.00 13.21 118 TYR H N 1
ATOM 893 C CA . TYR A 1 116 ? -16.607 -22.587 8.819 1.00 11.27 118 TYR H CA 1
ATOM 894 C C . TYR A 1 116 ? -15.907 -21.371 8.225 1.00 11.40 118 TYR H C 1
ATOM 895 O O . TYR A 1 116 ? -16.531 -20.350 7.924 1.00 11.60 118 TYR H O 1
ATOM 904 N N . PHE A 1 117 ? -14.596 -21.491 8.051 1.00 10.03 119 PHE H N 1
ATOM 905 C CA . PHE A 1 117 ? -13.737 -20.351 7.731 1.00 11.06 119 PHE H CA 1
ATOM 906 C C . PHE A 1 117 ? -13.190 -20.520 6.316 1.00 10.54 119 PHE H C 1
ATOM 907 O O . PHE A 1 117 ? -12.257 -21.294 6.091 1.00 12.37 119 PHE H O 1
ATOM 915 N N . ASP A 1 118 ? -13.765 -19.783 5.362 1.00 9.48 120 ASP H N 1
ATOM 916 C CA . ASP A 1 118 ? -13.418 -19.993 3.961 1.00 10.86 120 ASP H CA 1
ATOM 917 C C . ASP A 1 118 ? -12.247 -19.147 3.474 1.00 11.48 120 ASP H C 1
ATOM 918 O O . ASP A 1 118 ? -11.595 -19.531 2.497 1.00 15.63 120 ASP H O 1
ATOM 923 N N . TYR A 1 119 ? -11.955 -18.022 4.126 1.00 12.38 121 TYR H N 1
ATOM 924 C CA . TYR A 1 119 ? -10.792 -17.205 3.804 1.00 11.45 121 TYR H CA 1
ATOM 925 C C . TYR A 1 119 ? -10.089 -16.803 5.090 1.00 13.01 121 TYR H C 1
ATOM 926 O O . TYR A 1 119 ? -10.740 -16.450 6.078 1.00 11.50 121 TYR H O 1
ATOM 935 N N . TRP A 1 120 ? -8.758 -16.852 5.067 1.00 12.50 122 TRP H N 1
ATOM 936 C CA . TRP A 1 120 ? -7.927 -16.543 6.219 1.00 11.76 122 TRP H CA 1
ATOM 937 C C . TRP A 1 120 ? -6.890 -15.500 5.834 1.00 13.46 122 TRP H C 1
ATOM 938 O O . TRP A 1 120 ? -6.451 -15.432 4.683 1.00 15.50 122 TRP H O 1
ATOM 949 N N . GLY A 1 121 ? -6.488 -14.693 6.811 1.00 12.01 123 GLY H N 1
ATOM 950 C CA . GLY A 1 121 ? -5.359 -13.810 6.634 1.00 13.94 123 GLY H CA 1
ATOM 951 C C . GLY A 1 121 ? -4.051 -14.535 6.876 1.00 13.72 123 GLY H C 1
ATOM 952 O O . GLY A 1 121 ? -4.010 -15.725 7.184 1.00 18.28 123 GLY H O 1
ATOM 953 N N . GLN A 1 122 ? -2.953 -13.790 6.736 1.00 14.54 124 GLN H N 1
ATOM 954 C CA . GLN A 1 122 ? -1.632 -14.369 6.947 1.00 15.25 124 GLN H CA 1
ATOM 955 C C . GLN A 1 122 ? -1.232 -14.416 8.417 1.00 15.05 124 GLN H C 1
ATOM 956 O O . GLN A 1 122 ? -0.289 -15.134 8.765 1.00 17.29 124 GLN H O 1
ATOM 962 N N . GLY A 1 123 ? -1.912 -13.670 9.272 1.00 11.69 125 GLY H N 1
ATOM 963 C CA . GLY A 1 123 ? -1.672 -13.707 10.700 1.00 11.92 125 GLY H CA 1
ATOM 964 C C . GLY A 1 123 ? -0.736 -12.607 11.164 1.00 12.00 125 GLY H C 1
ATOM 965 O O . GLY A 1 123 ? 0.097 -12.093 10.407 1.00 15.27 125 GLY H O 1
ATOM 966 N N . THR A 1 124 ? -0.878 -12.228 12.432 1.00 10.18 126 THR H N 1
ATOM 967 C CA . THR A 1 124 ? 0.033 -11.297 13.082 1.00 10.49 126 THR H CA 1
ATOM 968 C C . THR A 1 124 ? 0.421 -11.873 14.438 1.00 8.50 126 THR H C 1
ATOM 969 O O . THR A 1 124 ? -0.436 -12.364 15.180 1.00 9.64 126 THR H O 1
ATOM 973 N N . LEU A 1 125 ? 1.716 -11.850 14.742 1.00 10.09 127 LEU H N 1
ATOM 974 C CA . LEU A 1 125 ? 2.240 -12.497 15.938 1.00 9.47 127 LEU H CA 1
ATOM 975 C C . LEU A 1 125 ? 2.180 -11.551 17.128 1.00 9.10 127 LEU H C 1
ATOM 976 O O . LEU A 1 125 ? 2.678 -10.423 17.062 1.00 12.27 127 LEU H O 1
ATOM 981 N N . VAL A 1 126 ? 1.578 -12.021 18.218 1.00 8.91 128 VAL H N 1
ATOM 982 C CA . VAL A 1 126 ? 1.607 -11.335 19.505 1.00 9.16 128 VAL H CA 1
ATOM 983 C C . VAL A 1 126 ? 2.416 -12.199 20.461 1.00 9.70 128 VAL H C 1
ATOM 984 O O . VAL A 1 126 ? 2.070 -13.362 20.698 1.00 10.79 128 VAL H O 1
ATOM 988 N N . THR A 1 127 ? 3.492 -11.637 21.006 1.00 8.64 129 THR H N 1
ATOM 989 C CA . THR A 1 127 ? 4.339 -12.334 21.967 1.00 8.54 129 THR H CA 1
ATOM 990 C C . THR A 1 127 ? 4.292 -11.593 23.291 1.00 9.30 129 THR H C 1
ATOM 991 O O . THR A 1 127 ? 4.676 -10.420 23.364 1.00 10.50 129 THR H O 1
ATOM 995 N N . VAL A 1 128 ? 3.829 -12.275 24.332 1.00 9.65 130 VAL H N 1
ATOM 996 C CA . VAL A 1 128 ? 3.825 -11.725 25.681 1.00 9.76 130 VAL H CA 1
ATOM 997 C C . VAL A 1 128 ? 5.157 -12.088 26.329 1.00 10.62 130 VAL H C 1
ATOM 998 O O . VAL A 1 128 ? 5.445 -13.264 26.566 1.00 13.59 130 VAL H O 1
ATOM 1002 N N . SER A 1 129 ? 5.977 -11.075 26.597 1.00 10.80 131 SER H N 1
ATOM 1003 C CA . SER A 1 129 ? 7.287 -11.289 27.189 1.00 12.98 131 SER H CA 1
ATOM 1004 C C . SER A 1 129 ? 7.152 -11.721 28.649 1.00 14.52 131 SER H C 1
ATOM 1005 O O . SER A 1 129 ? 6.070 -11.695 29.240 1.00 14.61 131 SER H O 1
ATOM 1008 N N . SER A 1 130 ? 8.276 -12.126 29.232 1.00 15.79 132 SER H N 1
ATOM 1009 C CA . SER A 1 130 ? 8.281 -12.629 30.604 1.00 17.65 132 SER H CA 1
ATOM 1010 C C . SER A 1 130 ? 9.242 -11.851 31.498 1.00 20.20 132 SER H C 1
ATOM 1011 O O . SER A 1 130 ? 10.378 -11.574 31.115 1.00 16.03 132 SER H O 1
ATOM 1014 N N . ASP B 2 1 ? -17.593 -26.475 24.410 1.00 42.70 1 ASP L N 1
ATOM 1015 C CA . ASP B 2 1 ? -17.844 -27.632 25.262 1.00 41.90 1 ASP L CA 1
ATOM 1016 C C . ASP B 2 1 ? -17.568 -28.939 24.522 1.00 32.87 1 ASP L C 1
ATOM 1017 O O . ASP B 2 1 ? -17.173 -29.932 25.130 1.00 35.88 1 ASP L O 1
ATOM 1022 N N . ILE B 2 2 ? -17.781 -28.934 23.210 1.00 21.51 2 ILE L N 1
ATOM 1023 C CA . ILE B 2 2 ? -17.499 -30.106 22.388 1.00 18.68 2 ILE L CA 1
ATOM 1024 C C . ILE B 2 2 ? -15.991 -30.220 22.199 1.00 16.85 2 ILE L C 1
ATOM 1025 O O . ILE B 2 2 ? -15.358 -29.331 21.618 1.00 19.72 2 ILE L O 1
ATOM 1030 N N . VAL B 2 3 ? -15.416 -31.316 22.686 1.00 11.41 3 VAL L N 1
ATOM 1031 C CA . VAL B 2 3 ? -13.988 -31.581 22.549 1.00 14.32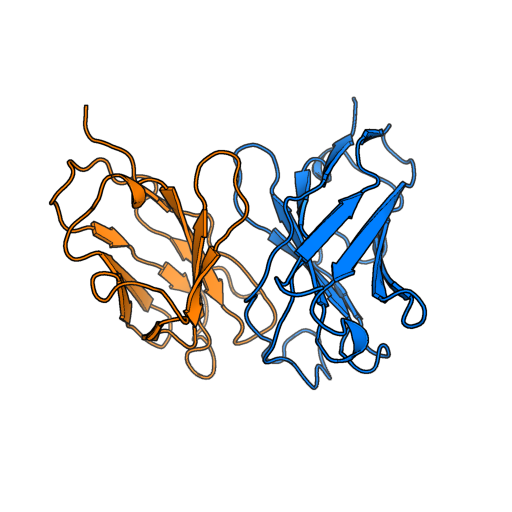 3 VAL L CA 1
ATOM 1032 C C . VAL B 2 3 ? -13.758 -32.377 21.271 1.00 10.88 3 VAL L C 1
ATOM 1033 O O . VAL B 2 3 ? -14.423 -33.391 21.031 1.00 10.40 3 VAL L O 1
ATOM 1037 N N . MET B 2 4 ? -12.822 -31.913 20.446 1.00 11.81 4 MET L N 1
ATOM 1038 C CA . MET B 2 4 ? -12.451 -32.578 19.203 1.00 10.94 4 MET L CA 1
ATOM 1039 C C . MET B 2 4 ? -11.059 -33.174 19.362 1.00 10.91 4 MET L C 1
ATOM 1040 O O . MET B 2 4 ? -10.124 -32.474 19.761 1.00 12.68 4 MET L O 1
ATOM 1045 N N . THR B 2 5 ? -10.922 -34.460 19.041 1.00 8.78 5 THR L N 1
ATOM 1046 C CA . THR B 2 5 ? -9.653 -35.166 19.165 1.00 9.48 5 THR L CA 1
ATOM 1047 C C . THR B 2 5 ? -9.322 -35.840 17.843 1.00 9.64 5 THR L C 1
ATOM 1048 O O . THR B 2 5 ? -10.168 -36.527 17.263 1.00 10.31 5 THR L O 1
ATOM 1052 N N . GLN B 2 6 ? -8.090 -35.657 17.380 1.00 9.11 6 GLN L N 1
ATOM 1053 C CA . GLN B 2 6 ? -7.637 -36.236 16.125 1.00 8.32 6 GLN L CA 1
ATOM 1054 C C . GLN B 2 6 ? -6.622 -37.345 16.376 1.00 10.25 6 GLN L C 1
ATOM 1055 O O . GLN B 2 6 ? -5.861 -37.310 17.348 1.00 10.39 6 GLN L O 1
ATOM 1061 N N . SER B 2 7 ? -6.624 -38.336 15.484 1.00 10.29 7 SER L N 1
ATOM 1062 C CA . SER B 2 7 ? -5.673 -39.435 15.508 1.00 11.39 7 SER L CA 1
ATOM 1063 C C . SER B 2 7 ? -5.275 -39.750 14.074 1.00 11.78 7 SER L C 1
ATOM 1064 O O . SER B 2 7 ? -6.102 -39.629 13.159 1.00 12.00 7 SER L O 1
ATOM 1067 N N . PRO B 2 8 ? -4.014 -40.140 13.840 1.00 12.65 8 PRO L N 1
ATOM 1068 C CA . PRO B 2 8 ? -2.954 -40.193 14.850 1.00 11.99 8 PRO L CA 1
ATOM 1069 C C . PRO B 2 8 ? -2.348 -38.813 15.068 1.00 12.68 8 PRO L C 1
ATOM 1070 O O . PRO B 2 8 ? -2.749 -37.861 14.399 1.00 11.84 8 PRO L O 1
ATOM 1074 N N . GLY B 2 9 ? -1.402 -38.701 16.001 1.00 11.63 9 GLY L N 1
ATOM 1075 C CA . GLY B 2 9 ? -0.697 -37.442 16.162 1.00 11.85 9 GLY L CA 1
ATOM 1076 C C . GLY B 2 9 ? 0.136 -37.094 14.944 1.00 10.37 9 GLY L C 1
ATOM 1077 O O . GLY B 2 9 ? 0.143 -35.946 14.490 1.00 11.58 9 GLY L O 1
ATOM 1078 N N . THR B 2 10 ? 0.835 -38.083 14.389 1.00 11.52 10 THR L N 1
ATOM 1079 C CA . THR B 2 10 ? 1.687 -37.889 13.226 1.00 13.40 10 THR L CA 1
ATOM 1080 C C . THR B 2 10 ? 1.559 -39.089 12.300 1.00 14.17 10 THR L C 1
ATOM 1081 O O . THR B 2 10 ? 1.500 -40.233 12.761 1.00 13.92 10 THR L O 1
ATOM 1085 N N . LEU B 2 11 ? 1.497 -38.815 10.998 1.00 12.21 11 LEU L N 1
ATOM 1086 C CA . LEU B 2 11 ? 1.568 -39.829 9.954 1.00 13.64 11 LEU L CA 1
ATOM 1087 C C . LEU B 2 11 ? 2.847 -39.588 9.169 1.00 13.11 11 LEU L C 1
ATOM 1088 O O . LEU B 2 11 ? 3.057 -38.489 8.646 1.00 14.16 11 LEU L O 1
ATOM 1093 N N . SER B 2 12 ? 3.698 -40.604 9.094 1.00 11.75 12 SER L N 1
ATOM 1094 C CA A SER B 2 12 ? 4.950 -40.544 8.341 0.50 13.81 12 SER L CA 1
ATOM 1095 C CA B SER B 2 12 ? 4.952 -40.546 8.345 0.50 13.81 12 SER L CA 1
ATOM 1096 C C . SER B 2 12 ? 4.789 -41.444 7.122 1.00 12.81 12 SER L C 1
ATOM 1097 O O . SER B 2 12 ? 4.805 -42.673 7.239 1.00 15.93 12 SER L O 1
ATOM 1102 N N . LEU B 2 13 ? 4.620 -40.828 5.953 1.00 10.79 13 LEU L N 1
ATOM 1103 C CA . LEU B 2 13 ? 4.326 -41.552 4.726 1.00 11.99 13 LEU L CA 1
ATOM 1104 C C . LEU B 2 13 ? 5.161 -41.012 3.572 1.00 12.65 13 LEU L C 1
ATOM 1105 O O . LEU B 2 13 ? 5.606 -39.862 3.579 1.00 12.00 13 LEU L O 1
ATOM 1110 N N . SER B 2 14 ? 5.363 -41.865 2.568 1.00 12.36 14 SER L N 1
ATOM 1111 C CA . SER B 2 14 ? 6.021 -41.477 1.331 1.00 12.19 14 SER L CA 1
ATOM 1112 C C . SER B 2 14 ? 5.003 -40.900 0.359 1.00 11.04 14 SER L C 1
ATOM 1113 O O . SER B 2 14 ? 3.809 -41.207 0.442 1.00 11.90 14 SER L O 1
ATOM 1116 N N . PRO B 2 15 ? 5.435 -40.058 -0.583 1.00 12.99 15 PRO L N 1
ATOM 1117 C CA . PRO B 2 15 ? 4.502 -39.588 -1.610 1.00 13.86 15 PRO L CA 1
ATOM 1118 C C . PRO B 2 15 ? 3.937 -40.781 -2.361 1.00 13.30 15 PRO L C 1
ATOM 1119 O O . PRO B 2 15 ? 4.629 -41.776 -2.593 1.00 13.56 15 PRO L O 1
ATOM 1123 N N . GLY B 2 16 ? 2.659 -40.689 -2.708 1.00 11.96 16 GLY L N 1
ATOM 1124 C CA . GLY B 2 16 ? 1.950 -41.767 -3.350 1.00 11.55 16 GLY L CA 1
ATOM 1125 C C . GLY B 2 16 ? 1.137 -42.634 -2.411 1.00 11.60 16 GLY L C 1
ATOM 1126 O O . GLY B 2 16 ? 0.195 -43.294 -2.865 1.00 13.42 16 GLY L O 1
ATOM 1127 N N . GLU B 2 17 ? 1.471 -42.655 -1.123 1.00 11.89 17 GLU L N 1
ATOM 1128 C CA . GLU B 2 17 ? 0.703 -43.449 -0.177 1.00 11.38 17 GLU L CA 1
ATOM 1129 C C . GLU B 2 17 ? -0.625 -42.767 0.137 1.00 11.77 17 GLU L C 1
ATOM 1130 O O . GLU B 2 17 ? -0.799 -41.559 -0.052 1.00 12.10 17 GLU L O 1
ATOM 1136 N N . ARG B 2 18 ? -1.575 -43.564 0.618 1.00 12.56 18 ARG L N 1
ATOM 1137 C CA . ARG B 2 18 ? -2.857 -43.039 1.060 1.00 12.12 18 ARG L CA 1
ATOM 1138 C C . ARG B 2 18 ? -2.773 -42.660 2.533 1.00 12.12 18 ARG L C 1
ATOM 1139 O O . ARG B 2 18 ? -2.130 -43.349 3.329 1.00 15.42 18 ARG L O 1
ATOM 1147 N N . ALA B 2 19 ? -3.420 -41.552 2.887 1.00 11.10 19 ALA L N 1
ATOM 1148 C CA . ALA B 2 19 ? -3.475 -41.076 4.261 1.00 10.33 19 ALA L CA 1
ATOM 1149 C C . ALA B 2 19 ? -4.926 -41.054 4.718 1.00 11.48 19 ALA L C 1
ATOM 1150 O O . ALA B 2 19 ? -5.791 -40.516 4.022 1.00 12.16 19 ALA L O 1
ATOM 1152 N N . THR B 2 20 ? -5.187 -41.637 5.885 1.00 11.11 20 THR L N 1
ATOM 1153 C CA . THR B 2 20 ? -6.516 -41.649 6.485 1.00 10.15 20 THR L CA 1
ATOM 1154 C C . THR B 2 20 ? -6.420 -41.010 7.863 1.00 11.80 20 THR L C 1
ATOM 1155 O O . THR B 2 20 ? -5.717 -41.521 8.741 1.00 11.91 20 THR L O 1
ATOM 1159 N N . LEU B 2 21 ? -7.119 -39.893 8.043 1.00 9.94 21 LEU L N 1
ATOM 1160 C CA . LEU B 2 21 ? -7.053 -39.092 9.257 1.00 10.34 21 LEU L CA 1
ATOM 1161 C C . LEU B 2 21 ? -8.402 -39.138 9.959 1.00 9.88 21 LEU L C 1
ATOM 1162 O O . LEU B 2 21 ? -9.447 -38.994 9.319 1.00 11.37 21 LEU L O 1
ATOM 1167 N N . SER B 2 22 ? -8.377 -39.326 11.275 1.00 9.96 22 SER L N 1
ATOM 1168 C CA A SER B 2 22 ? -9.586 -39.501 12.066 0.18 10.60 22 SER L CA 1
ATOM 1169 C CA B SER B 2 22 ? -9.590 -39.496 12.059 0.82 10.55 22 SER L CA 1
ATOM 1170 C C . SER B 2 22 ? -9.789 -38.322 13.009 1.00 9.22 22 SER L C 1
ATOM 1171 O O . SER B 2 22 ? -8.829 -37.735 13.517 1.00 9.53 22 SER L O 1
ATOM 1176 N N . CYS B 2 23 ? -11.057 -37.991 13.243 1.00 9.92 23 CYS L N 1
ATOM 1177 C CA . CYS B 2 23 ? -11.454 -36.898 14.119 1.00 11.42 23 CYS L CA 1
ATOM 1178 C C . CYS B 2 23 ? -12.691 -37.348 14.883 1.00 10.93 23 CYS L C 1
ATOM 1179 O O . CYS B 2 23 ? -13.658 -37.813 14.274 1.00 13.65 23 CYS L O 1
ATOM 1182 N N . ARG B 2 24 ? -12.655 -37.234 16.210 1.00 9.79 24 ARG L N 1
ATOM 1183 C CA . ARG B 2 24 ? -13.749 -37.679 17.065 1.00 11.07 24 ARG L CA 1
ATOM 1184 C C . ARG B 2 24 ? -14.226 -36.530 17.940 1.00 10.51 24 ARG L C 1
ATOM 1185 O O . ARG B 2 24 ? -13.413 -35.840 18.566 1.00 12.00 24 ARG L O 1
ATOM 1193 N N . ALA B 2 25 ? -15.541 -36.338 17.994 1.00 11.39 25 ALA L N 1
ATOM 1194 C CA . ALA B 2 25 ? -16.160 -35.315 18.822 1.00 12.82 25 ALA L CA 1
ATOM 1195 C C . ALA B 2 25 ? -16.718 -35.935 20.097 1.00 12.34 25 ALA L C 1
ATOM 1196 O O . ALA B 2 25 ? -17.177 -37.080 20.103 1.00 13.30 25 ALA L O 1
ATOM 1198 N N . SER B 2 26 ? -16.689 -35.156 21.181 1.00 10.99 26 SER L N 1
ATOM 1199 C CA . SER B 2 26 ? -17.213 -35.641 22.454 1.00 12.53 26 SER L CA 1
ATOM 1200 C C . SER B 2 26 ? -18.734 -35.703 22.466 1.00 12.54 26 SER L C 1
ATOM 1201 O O . SER B 2 26 ? -19.310 -36.390 23.317 1.00 15.47 26 SER L O 1
ATOM 1204 N N . GLN B 2 27 ? -19.392 -34.990 21.556 1.00 13.25 27 GLN L N 1
ATOM 1205 C CA . GLN B 2 27 ? -20.835 -35.048 21.394 1.00 14.40 27 GLN L CA 1
ATOM 1206 C C . GLN B 2 27 ? -21.137 -35.089 19.906 1.00 14.12 27 GLN L C 1
ATOM 1207 O O . GLN B 2 27 ? -20.327 -34.661 19.082 1.00 13.41 27 GLN L O 1
ATOM 1213 N N . SER B 2 28 ? -22.315 -35.607 19.564 1.00 12.91 28 SER L N 1
ATOM 1214 C CA A SER B 2 28 ? -22.717 -35.656 18.166 0.50 12.89 28 SER L CA 1
ATOM 1215 C CA B SER B 2 28 ? -22.720 -35.657 18.166 0.50 12.89 28 SER L CA 1
ATOM 1216 C C . SER B 2 28 ? -22.730 -34.251 17.579 1.00 13.60 28 SER L C 1
ATOM 1217 O O . SER B 2 28 ? -23.204 -33.299 18.205 1.00 15.34 28 SER L O 1
ATOM 1222 N N . VAL B 2 29 ? -22.192 -34.121 16.371 1.00 12.16 29 VAL L N 1
ATOM 1223 C CA . VAL B 2 29 ? -22.049 -32.824 15.722 1.00 12.78 29 VAL L CA 1
ATOM 1224 C C . VAL B 2 29 ? -23.318 -32.536 14.929 1.00 12.14 29 VAL L C 1
ATOM 1225 O O . VAL B 2 29 ? -23.609 -33.209 13.936 1.00 12.88 29 VAL L O 1
ATOM 1229 N N . SER B 2 30 ? -24.067 -31.526 15.367 1.00 12.99 30 SER L N 1
ATOM 1230 C CA . SER B 2 30 ? -25.348 -31.208 14.751 1.00 14.41 30 SER L CA 1
ATOM 1231 C C . SER B 2 30 ? -25.177 -30.902 13.268 1.00 14.46 30 SER L C 1
ATOM 1232 O O . SER B 2 30 ? -24.251 -30.193 12.863 1.00 13.81 30 SER L O 1
ATOM 1235 N N . SER B 2 31 ? -26.075 -31.462 12.456 1.00 13.99 31 SER L N 1
ATOM 1236 C CA . SER B 2 31 ? -26.117 -31.241 11.011 1.00 14.14 31 SER L CA 1
ATOM 1237 C C . SER B 2 31 ? -24.850 -31.706 10.297 1.00 12.87 31 SER L C 1
ATOM 1238 O O . SER B 2 31 ? -24.620 -31.337 9.139 1.00 14.72 31 SER L O 1
ATOM 1241 N N . SER B 2 32 ? -24.026 -32.518 10.965 1.00 13.42 32 SER L N 1
ATOM 1242 C CA . SER B 2 32 ? -22.731 -32.938 10.424 1.00 11.60 32 SER L CA 1
ATOM 1243 C C . SER B 2 32 ? -21.877 -31.733 10.033 1.00 11.64 32 SER L C 1
ATOM 1244 O O . SER B 2 32 ? -21.152 -31.753 9.037 1.00 12.26 32 SER L O 1
ATOM 1247 N N . TYR B 2 33 ? -21.973 -30.669 10.833 1.00 10.21 33 TYR L N 1
ATOM 1248 C CA . TYR B 2 33 ? -21.236 -29.428 10.606 1.00 9.51 33 TYR L CA 1
ATOM 1249 C C . TYR B 2 33 ? -19.789 -29.624 11.054 1.00 8.23 33 TYR L C 1
ATOM 1250 O O . TYR B 2 33 ? -19.376 -29.229 12.148 1.00 8.74 33 TYR L O 1
ATOM 1259 N N . LEU B 2 34 ? -19.002 -30.234 10.171 1.00 9.58 34 LEU L N 1
ATOM 1260 C CA . LEU B 2 34 ? -17.611 -30.571 10.444 1.00 9.52 34 LEU L CA 1
ATOM 1261 C C . LEU B 2 34 ? -16.778 -30.161 9.239 1.00 9.95 34 LEU L C 1
ATOM 1262 O O . LEU B 2 34 ? -17.077 -30.565 8.111 1.00 10.00 34 LEU L O 1
ATOM 1267 N N . ALA B 2 35 ? -15.744 -29.357 9.477 1.00 8.53 35 ALA L N 1
ATOM 1268 C CA . ALA B 2 35 ? -14.863 -28.873 8.427 1.00 8.98 35 ALA L CA 1
ATOM 1269 C C . ALA B 2 35 ? -13.448 -29.398 8.635 1.00 9.28 35 ALA L C 1
ATOM 1270 O O . ALA B 2 35 ? -13.042 -29.729 9.752 1.00 9.48 35 ALA L O 1
ATOM 1272 N N . TRP B 2 36 ? -12.694 -29.465 7.537 1.00 9.13 36 TRP L N 1
ATOM 1273 C CA . TRP B 2 36 ? -11.290 -29.854 7.561 1.00 8.92 36 TRP L CA 1
ATOM 1274 C C . TRP B 2 36 ? -10.447 -28.756 6.928 1.00 9.41 36 TRP L C 1
ATOM 1275 O O . TRP B 2 36 ? -10.852 -28.147 5.932 1.00 9.79 36 TRP L O 1
ATOM 1286 N N . TYR B 2 37 ? -9.264 -28.526 7.498 1.00 8.55 37 TYR L N 1
ATOM 1287 C CA . TYR B 2 37 ? -8.334 -27.515 7.018 1.00 8.78 37 TYR L CA 1
ATOM 1288 C C . TYR B 2 37 ? -6.950 -28.121 6.854 1.00 9.52 37 TYR L C 1
ATOM 1289 O O . TYR B 2 37 ? -6.567 -29.052 7.568 1.00 9.58 37 TYR L O 1
ATOM 1298 N N . GLN B 2 38 ? -6.205 -27.571 5.903 1.00 7.87 38 GLN L N 1
ATOM 1299 C CA . GLN B 2 38 ? -4.811 -27.909 5.677 1.00 8.51 38 GLN L CA 1
ATOM 1300 C C . GLN B 2 38 ? -3.965 -26.694 6.028 1.00 9.54 38 GLN L C 1
ATOM 1301 O O . GLN B 2 38 ? -4.298 -25.568 5.645 1.00 10.96 38 GLN L O 1
ATOM 1307 N N . GLN B 2 39 ? -2.879 -26.912 6.765 1.00 9.67 39 GLN L N 1
ATOM 1308 C CA . GLN B 2 39 ? -1.967 -25.829 7.119 1.00 10.49 39 GLN L CA 1
ATOM 1309 C C . GLN B 2 39 ? -0.536 -26.266 6.841 1.00 12.93 39 GLN L C 1
ATOM 1310 O O . GLN B 2 39 ? -0.011 -27.154 7.519 1.00 12.61 39 GLN L O 1
ATOM 1316 N N . LYS B 2 40 ? 0.086 -25.642 5.850 1.00 14.54 40 LYS L N 1
ATOM 1317 C CA . LYS B 2 40 ? 1.479 -25.885 5.523 1.00 19.44 40 LYS L CA 1
ATOM 1318 C C . LYS B 2 40 ? 2.379 -25.084 6.459 1.00 24.53 40 LYS L C 1
ATOM 1319 O O . LYS B 2 40 ? 1.936 -24.110 7.075 1.00 23.26 40 LYS L O 1
ATOM 1325 N N . PRO B 2 41 ? 3.645 -25.484 6.597 1.00 37.78 41 PRO L N 1
ATOM 1326 C CA . PRO B 2 41 ? 4.551 -24.768 7.508 1.00 43.92 41 PRO L CA 1
ATOM 1327 C C . PRO B 2 41 ? 4.639 -23.285 7.175 1.00 39.13 41 PRO L C 1
ATOM 1328 O O . PRO B 2 41 ? 4.892 -22.900 6.032 1.00 42.54 41 PRO L O 1
ATOM 1332 N N . GLY B 2 42 ? 4.414 -22.452 8.190 1.00 41.50 42 GLY L N 1
ATOM 1333 C CA . GLY B 2 42 ? 4.505 -21.015 8.029 1.00 39.68 42 GLY L CA 1
ATOM 1334 C C . GLY B 2 42 ? 3.403 -20.379 7.215 1.00 41.68 42 GLY L C 1
ATOM 1335 O O . GLY B 2 42 ? 3.528 -19.210 6.840 1.00 41.87 42 GLY L O 1
ATOM 1336 N N . GLN B 2 43 ? 2.325 -21.103 6.931 1.00 28.93 43 GLN L N 1
ATOM 1337 C CA . GLN B 2 43 ? 1.223 -20.585 6.136 1.00 24.40 43 GLN L CA 1
ATOM 1338 C C . GLN B 2 43 ? -0.059 -20.575 6.960 1.00 15.44 43 GLN L C 1
ATOM 1339 O O . GLN B 2 43 ? -0.153 -21.188 8.027 1.00 16.66 43 GLN L O 1
ATOM 1345 N N . ALA B 2 44 ? -1.050 -19.865 6.441 1.00 17.79 44 ALA L N 1
ATOM 1346 C CA . ALA B 2 44 ? -2.373 -19.844 7.036 1.00 17.28 44 ALA L CA 1
ATOM 1347 C C . ALA B 2 44 ? -3.135 -21.110 6.654 1.00 13.76 44 ALA L C 1
ATOM 1348 O O . ALA B 2 44 ? -2.852 -21.728 5.624 1.00 14.63 44 ALA L O 1
ATOM 1350 N N . PRO B 2 45 ? -4.105 -21.518 7.471 1.00 11.79 45 PRO L N 1
ATOM 1351 C CA . PRO B 2 45 ? -4.927 -22.679 7.115 1.00 10.81 45 PRO L CA 1
ATOM 1352 C C . PRO B 2 45 ? -5.725 -22.432 5.843 1.00 13.71 45 PRO L C 1
ATOM 1353 O O . PRO B 2 45 ? -6.024 -21.295 5.470 1.00 16.17 45 PRO L O 1
ATOM 1357 N N . ARG B 2 46 ? -6.071 -23.532 5.177 1.00 12.69 46 ARG L N 1
ATOM 1358 C CA . ARG B 2 46 ? -6.836 -23.520 3.938 1.00 12.54 46 ARG L CA 1
ATOM 1359 C C . ARG B 2 46 ? -8.004 -24.482 4.088 1.00 11.18 46 ARG L C 1
ATOM 1360 O O . ARG B 2 46 ? -7.807 -25.640 4.468 1.00 10.94 46 ARG L O 1
ATOM 1368 N N . LEU B 2 47 ? -9.213 -24.007 3.791 1.00 10.59 47 LEU L N 1
ATOM 1369 C CA . LEU B 2 47 ? -10.395 -24.853 3.888 1.00 8.49 47 LEU L CA 1
ATOM 1370 C C . LEU B 2 47 ? -10.349 -25.952 2.831 1.00 9.84 47 LEU L C 1
ATOM 1371 O O . LEU B 2 47 ? -10.118 -25.680 1.648 1.00 11.56 47 LEU L O 1
ATOM 1376 N N . LEU B 2 48 ? -10.572 -27.195 3.260 1.00 9.31 48 LEU L N 1
ATOM 1377 C CA . LEU B 2 48 ? -10.634 -28.351 2.371 1.00 11.12 48 LEU L CA 1
ATOM 1378 C C . LEU B 2 48 ? -12.044 -28.894 2.226 1.00 10.41 48 LEU L C 1
ATOM 1379 O O . LEU B 2 48 ? -12.505 -29.157 1.109 1.00 11.70 48 LEU L O 1
ATOM 1384 N N . ILE B 2 49 ? -12.731 -29.089 3.346 1.00 9.83 49 ILE L N 1
ATOM 1385 C CA . ILE B 2 49 ? -14.017 -29.768 3.405 1.00 9.65 49 ILE L CA 1
ATOM 1386 C C . ILE B 2 49 ? -14.901 -28.993 4.368 1.00 10.95 49 ILE L C 1
ATOM 1387 O O . ILE B 2 49 ? -14.425 -28.495 5.391 1.00 11.08 49 ILE L O 1
ATOM 1392 N N . TYR B 2 50 ? -16.187 -28.888 4.042 1.00 10.28 50 TYR L N 1
ATOM 1393 C CA . TYR B 2 50 ? -17.190 -28.378 4.966 1.00 10.48 50 TYR L CA 1
ATOM 1394 C C . TYR B 2 50 ? -18.404 -29.296 4.922 1.00 10.24 50 TYR L C 1
ATOM 1395 O O . TYR B 2 50 ? -18.576 -30.078 3.984 1.00 11.05 50 TYR L O 1
ATOM 1404 N N . ARG B 2 51 ? -19.241 -29.204 5.958 1.00 11.11 51 ARG L N 1
ATOM 1405 C CA . ARG B 2 51 ? -20.426 -30.060 6.083 1.00 11.80 51 ARG L CA 1
ATOM 1406 C C . ARG B 2 51 ? -20.054 -31.536 5.942 1.00 11.83 51 ARG L C 1
ATOM 1407 O O . ARG B 2 51 ? -20.761 -32.329 5.313 1.00 11.82 51 ARG L O 1
ATOM 1415 N N . ALA B 2 52 ? -18.873 -31.865 6.465 1.00 10.81 52 ALA L N 1
ATOM 1416 C CA . ALA B 2 52 ? -18.294 -33.196 6.633 1.00 11.85 52 ALA L CA 1
ATOM 1417 C C . ALA B 2 52 ? -17.871 -33.885 5.340 1.00 11.59 52 ALA L C 1
ATOM 1418 O O . ALA B 2 52 ? -16.956 -34.714 5.364 1.00 12.93 52 ALA L O 1
ATOM 1420 N N . SER B 2 53 ? -18.424 -33.480 4.198 1.00 11.45 53 SER L N 1
ATOM 1421 C CA . SER B 2 53 ? -18.134 -34.179 2.951 1.00 11.99 53 SER L CA 1
ATOM 1422 C C . SER B 2 53 ? -18.073 -33.299 1.711 1.00 11.90 53 SER L C 1
ATOM 1423 O O . SER B 2 53 ? -17.763 -33.813 0.631 1.00 14.23 53 SER L O 1
ATOM 1426 N N . SER B 2 54 ? -18.362 -32.007 1.816 1.00 13.03 54 SER L N 1
ATOM 1427 C CA . SER B 2 54 ? -18.400 -31.132 0.651 1.00 12.27 54 SER L CA 1
ATOM 1428 C C . SER B 2 54 ? -17.020 -30.526 0.436 1.00 14.47 54 SER L C 1
ATOM 1429 O O . SER B 2 54 ? -16.463 -29.905 1.346 1.00 13.02 54 SER L O 1
ATOM 1432 N N . ARG B 2 55 ? -16.469 -30.711 -0.759 1.00 13.31 55 ARG L N 1
ATOM 1433 C CA . ARG B 2 55 ? -15.176 -30.122 -1.074 1.00 12.86 55 ARG L CA 1
ATOM 1434 C C . ARG B 2 55 ? -15.325 -28.630 -1.320 1.00 14.49 55 ARG L C 1
ATOM 1435 O O . ARG B 2 55 ? -16.269 -28.184 -1.979 1.00 18.07 55 ARG L O 1
ATOM 1443 N N . ALA B 2 56 ? -14.384 -27.857 -0.787 1.00 13.79 56 ALA L N 1
ATOM 1444 C CA . ALA B 2 56 ? -14.311 -26.450 -1.134 1.00 15.83 56 ALA L CA 1
ATOM 1445 C C . ALA B 2 56 ? -13.855 -26.299 -2.583 1.00 19.59 56 ALA L C 1
ATOM 1446 O O . ALA B 2 56 ? -13.292 -27.218 -3.185 1.00 17.70 56 ALA L O 1
ATOM 1448 N N . THR B 2 57 ? -14.120 -25.123 -3.147 1.00 22.27 57 THR L N 1
ATOM 1449 C CA . THR B 2 57 ? -13.749 -24.860 -4.532 1.00 22.70 57 THR L CA 1
ATOM 1450 C C . THR B 2 57 ? -12.237 -24.947 -4.700 1.00 20.17 57 THR L C 1
ATOM 1451 O O . THR B 2 57 ? -11.477 -24.419 -3.883 1.00 25.12 57 THR L O 1
ATOM 1455 N N . GLY B 2 58 ? -11.803 -25.625 -5.761 1.00 26.16 58 GLY L N 1
ATOM 1456 C CA . GLY B 2 58 ? -10.392 -25.771 -6.050 1.00 26.28 58 GLY L CA 1
ATOM 1457 C C . GLY B 2 58 ? -9.687 -26.888 -5.313 1.00 27.03 58 GLY L C 1
ATOM 1458 O O . GLY B 2 58 ? -8.463 -27.010 -5.439 1.00 31.46 58 GLY L O 1
ATOM 1459 N N . ILE B 2 59 ? -10.408 -27.703 -4.549 1.00 18.37 59 ILE L N 1
ATOM 1460 C CA . ILE B 2 59 ? -9.805 -28.810 -3.811 1.00 16.26 59 ILE L CA 1
ATOM 1461 C C . ILE B 2 59 ? -9.806 -30.060 -4.685 1.00 13.80 59 ILE L C 1
ATOM 1462 O O . ILE B 2 59 ? -10.859 -30.445 -5.211 1.00 15.46 59 ILE L O 1
ATOM 1467 N N . PRO B 2 60 ? -8.663 -30.719 -4.865 1.00 14.01 60 PRO L N 1
ATOM 1468 C CA . PRO B 2 60 ? -8.600 -31.874 -5.770 1.00 17.19 60 PRO L CA 1
ATOM 1469 C C . PRO B 2 60 ? -9.419 -33.058 -5.271 1.00 17.60 60 PRO L C 1
ATOM 1470 O O . PRO B 2 60 ? -9.683 -33.218 -4.076 1.00 14.14 60 PRO L O 1
ATOM 1474 N N . ASP B 2 61 ? -9.796 -33.916 -6.226 1.00 18.01 61 ASP L N 1
ATOM 1475 C CA . ASP B 2 61 ? -10.650 -35.064 -5.935 1.00 18.24 61 ASP L CA 1
ATOM 1476 C C . ASP B 2 61 ? -10.003 -36.063 -4.984 1.00 12.64 61 ASP L C 1
ATOM 1477 O O . ASP B 2 61 ? -10.716 -36.867 -4.374 1.00 14.93 61 ASP L O 1
ATOM 1482 N N . ARG B 2 62 ? -8.675 -36.045 -4.847 1.00 13.06 62 ARG L N 1
ATOM 1483 C CA . ARG B 2 62 ? -8.022 -37.015 -3.974 1.00 11.71 62 ARG L CA 1
ATOM 1484 C C . ARG B 2 62 ? -8.368 -36.807 -2.504 1.00 11.31 62 ARG L C 1
ATOM 1485 O O . ARG B 2 62 ? -8.205 -37.738 -1.707 1.00 11.38 62 ARG L O 1
ATOM 1493 N N . PHE B 2 63 ? -8.841 -35.618 -2.130 1.00 12.19 63 PHE L N 1
ATOM 1494 C CA . PHE B 2 63 ? -9.311 -35.350 -0.777 1.00 10.42 63 PHE L CA 1
ATOM 1495 C C . PHE B 2 63 ? -10.793 -35.690 -0.685 1.00 11.66 63 PHE L C 1
ATOM 1496 O O . PHE B 2 63 ? -11.584 -35.261 -1.530 1.00 13.64 63 PHE L O 1
ATOM 1504 N N . SER B 2 64 ? -11.169 -36.445 0.343 1.00 10.52 64 SER L N 1
ATOM 1505 C CA . SER B 2 64 ? -12.575 -36.706 0.615 1.00 11.52 64 SER L CA 1
ATOM 1506 C C . SER B 2 64 ? -12.814 -36.749 2.117 1.00 11.00 64 SER L C 1
ATOM 1507 O O . SER B 2 64 ? -11.995 -37.278 2.875 1.00 11.92 64 SER L O 1
ATOM 1510 N N . GLY B 2 65 ? -13.937 -36.176 2.542 1.00 11.18 65 GLY L N 1
ATOM 1511 C CA . GLY B 2 65 ? -14.361 -36.219 3.928 1.00 11.20 65 GLY L CA 1
ATOM 1512 C C . GLY B 2 65 ? -15.593 -37.091 4.072 1.00 10.25 65 GLY L C 1
ATOM 1513 O O . GLY B 2 65 ? -16.426 -37.164 3.164 1.00 13.02 65 GLY L O 1
ATOM 1514 N N . SER B 2 66 ? -15.707 -37.756 5.220 1.00 10.50 66 SER L N 1
ATOM 1515 C CA . SER B 2 66 ? -16.838 -38.633 5.478 1.00 10.74 66 SER L CA 1
ATOM 1516 C C . SER B 2 66 ? -17.083 -38.710 6.978 1.00 11.48 66 SER L C 1
ATOM 1517 O O . SER B 2 66 ? -16.299 -38.206 7.787 1.00 10.49 66 SER L O 1
ATOM 1520 N N . GLY B 2 67 ? -18.181 -39.358 7.340 1.00 13.19 67 GLY L N 1
ATOM 1521 C CA . GLY B 2 67 ? -18.526 -39.600 8.726 1.00 11.08 67 GLY L CA 1
ATOM 1522 C C . GLY B 2 67 ? -19.770 -38.834 9.141 1.00 13.23 67 GLY L C 1
ATOM 1523 O O . GLY B 2 67 ? -20.346 -38.054 8.381 1.00 14.05 67 GLY L O 1
ATOM 1524 N N . SER B 2 68 ? -20.172 -39.080 10.383 1.00 12.27 68 SER L N 1
ATOM 1525 C CA . SER B 2 68 ? -21.333 -38.432 10.979 1.00 14.53 68 SER L CA 1
ATOM 1526 C C . SER B 2 68 ? -21.319 -38.734 12.470 1.00 12.56 68 SER L C 1
ATOM 1527 O O . SER B 2 68 ? -20.516 -39.535 12.955 1.00 14.95 68 SER L O 1
ATOM 1530 N N . GLY B 2 69 ? -22.233 -38.089 13.191 1.00 13.08 69 GLY L N 1
ATOM 1531 C CA . GLY B 2 69 ? -22.317 -38.269 14.626 1.00 13.01 69 GLY L CA 1
ATOM 1532 C C . GLY B 2 69 ? -21.091 -37.736 15.334 1.00 11.50 69 GLY L C 1
ATOM 1533 O O . GLY B 2 69 ? -20.864 -36.524 15.366 1.00 12.54 69 GLY L O 1
ATOM 1534 N N . THR B 2 70 ? -20.283 -38.632 15.898 1.00 12.30 70 THR L N 1
ATOM 1535 C CA . THR B 2 70 ? -19.062 -38.236 16.581 1.00 12.03 70 THR L CA 1
ATOM 1536 C C . THR B 2 70 ? -17.788 -38.546 15.805 1.00 13.13 70 THR L C 1
ATOM 1537 O O . THR B 2 70 ? -16.732 -38.017 16.163 1.00 14.44 70 THR L O 1
ATOM 1541 N N . ASP B 2 71 ? -17.849 -39.370 14.759 1.00 12.50 71 ASP L N 1
ATOM 1542 C CA . ASP B 2 71 ? -16.652 -39.912 14.118 1.00 12.21 71 ASP L CA 1
ATOM 1543 C C . ASP B 2 71 ? -16.573 -39.452 12.669 1.00 11.15 71 ASP L C 1
ATOM 1544 O O . ASP B 2 71 ? -17.460 -39.760 11.864 1.00 12.84 71 ASP L O 1
ATOM 1549 N N . PHE B 2 72 ? -15.490 -38.753 12.332 1.00 10.01 72 PHE L N 1
ATOM 1550 C CA . PHE B 2 72 ? -15.289 -38.195 11.003 1.00 9.10 72 PHE L CA 1
ATOM 1551 C C . PHE B 2 72 ? -13.905 -38.566 10.490 1.00 10.26 72 PHE L C 1
ATOM 1552 O O . PHE B 2 72 ? -12.984 -38.840 11.264 1.00 10.15 72 PHE L O 1
ATOM 1560 N N . THR B 2 73 ? -13.770 -38.575 9.164 1.00 10.07 73 THR L N 1
ATOM 1561 C CA . THR B 2 73 ? -12.555 -39.047 8.519 1.00 10.19 73 THR L CA 1
ATOM 1562 C C . THR B 2 73 ? -12.227 -38.172 7.320 1.00 10.03 73 THR L C 1
ATOM 1563 O O . THR B 2 73 ? -13.113 -37.816 6.538 1.00 11.73 73 THR L O 1
ATOM 1567 N N . LEU B 2 74 ? -10.949 -37.826 7.184 1.00 10.13 74 LEU L N 1
ATOM 1568 C CA . LEU B 2 74 ? -10.414 -37.200 5.982 1.00 9.28 74 LEU L CA 1
ATOM 1569 C C . LEU B 2 74 ? -9.476 -38.193 5.313 1.00 9.29 74 LEU L C 1
ATOM 1570 O O . LEU B 2 74 ? -8.557 -38.715 5.954 1.00 9.97 74 LEU L O 1
ATOM 1575 N N . THR B 2 75 ? -9.707 -38.458 4.032 1.00 9.87 75 THR L N 1
ATOM 1576 C CA . THR B 2 75 ? -8.891 -39.393 3.270 1.00 10.16 75 THR L CA 1
ATOM 1577 C C . THR B 2 75 ? -8.204 -38.649 2.136 1.00 11.27 75 THR L C 1
ATOM 1578 O O . THR B 2 75 ? -8.834 -37.840 1.447 1.00 11.24 75 THR L O 1
ATOM 1582 N N . ILE B 2 76 ? -6.912 -38.913 1.962 1.00 10.37 76 ILE L N 1
ATOM 1583 C CA . ILE B 2 76 ? -6.140 -38.445 0.820 1.00 10.86 76 ILE L CA 1
ATOM 1584 C C . ILE B 2 76 ? -5.715 -39.699 0.072 1.00 10.64 76 ILE L C 1
ATOM 1585 O O . ILE B 2 76 ? -4.886 -40.473 0.568 1.00 12.17 76 ILE L O 1
ATOM 1590 N N . SER B 2 77 ? -6.296 -39.915 -1.111 1.00 11.69 77 SER L N 1
ATOM 1591 C CA . SER B 2 77 ? -6.140 -41.199 -1.788 1.00 11.93 77 SER L CA 1
ATOM 1592 C C . SER B 2 77 ? -4.705 -41.443 -2.233 1.00 12.08 77 SER L C 1
ATOM 1593 O O . SER B 2 77 ? -4.259 -42.596 -2.272 1.00 13.27 77 SER L O 1
ATOM 1596 N N . ARG B 2 78 ? -3.975 -40.383 -2.570 1.00 11.87 78 ARG L N 1
ATOM 1597 C CA . ARG B 2 78 ? -2.591 -40.496 -3.019 1.00 12.64 78 ARG L CA 1
ATOM 1598 C C . ARG B 2 78 ? -1.888 -39.200 -2.653 1.00 13.82 78 ARG L C 1
ATOM 1599 O O . ARG B 2 78 ? -2.231 -38.141 -3.186 1.00 15.35 78 ARG L O 1
ATOM 1607 N N . LEU B 2 79 ? -0.910 -39.283 -1.757 1.00 11.92 79 LEU L N 1
ATOM 1608 C CA . LEU B 2 79 ? -0.223 -38.088 -1.284 1.00 12.41 79 LEU L CA 1
ATOM 1609 C C . LEU B 2 79 ? 0.687 -37.515 -2.364 1.00 13.64 79 LEU L C 1
ATOM 1610 O O . LEU B 2 79 ? 1.549 -38.213 -2.906 1.00 14.74 79 LEU L O 1
ATOM 1615 N N . GLU B 2 80 ? 0.496 -36.246 -2.669 1.00 12.08 80 GLU L N 1
ATOM 1616 C CA . GLU B 2 80 ? 1.419 -35.474 -3.481 1.00 12.81 80 GLU L CA 1
ATOM 1617 C C . GLU B 2 80 ? 2.354 -34.687 -2.577 1.00 15.35 80 GLU L C 1
ATOM 1618 O O . GLU B 2 80 ? 2.059 -34.478 -1.397 1.00 13.25 80 GLU L O 1
ATOM 1624 N N . PRO B 2 81 ? 3.510 -34.249 -3.087 1.00 13.67 81 PRO L N 1
ATOM 1625 C CA . PRO B 2 81 ? 4.441 -33.486 -2.236 1.00 14.26 81 PRO L CA 1
ATOM 1626 C C . PRO B 2 81 ? 3.814 -32.281 -1.555 1.00 16.01 81 PRO L C 1
ATOM 1627 O O . PRO B 2 81 ? 4.188 -31.954 -0.420 1.00 16.01 81 PRO L O 1
ATOM 1631 N N . GLU B 2 82 ? 2.855 -31.622 -2.204 1.00 15.31 82 GLU L N 1
ATOM 1632 C CA . GLU B 2 82 ? 2.199 -30.464 -1.610 1.00 16.57 82 GLU L CA 1
ATOM 1633 C C . GLU B 2 82 ? 1.227 -30.835 -0.500 1.00 17.82 82 GLU L C 1
ATOM 1634 O O . GLU B 2 82 ? 0.725 -29.934 0.180 1.00 19.69 82 GLU L O 1
ATOM 1640 N N . ASP B 2 83 ? 0.940 -32.120 -0.305 1.00 13.87 83 ASP L N 1
ATOM 1641 C CA . ASP B 2 83 ? -0.036 -32.538 0.692 1.00 11.77 83 ASP L CA 1
ATOM 1642 C C . ASP B 2 83 ? 0.560 -32.720 2.079 1.00 13.62 83 ASP L C 1
ATOM 1643 O O . ASP B 2 83 ? -0.191 -32.924 3.038 1.00 12.80 83 ASP L O 1
ATOM 1648 N N . PHE B 2 84 ? 1.878 -32.673 2.216 1.00 10.32 84 PHE L N 1
ATOM 1649 C CA . PHE B 2 84 ? 2.494 -32.836 3.525 1.00 10.62 84 PHE L CA 1
ATOM 1650 C C . PHE B 2 84 ? 2.331 -31.549 4.319 1.00 11.90 84 PHE L C 1
ATOM 1651 O O . PHE B 2 84 ? 2.849 -30.496 3.930 1.00 15.72 84 PHE L O 1
ATOM 1659 N N . ALA B 2 85 ? 1.578 -31.633 5.409 1.00 10.52 85 ALA L N 1
ATOM 1660 C CA . ALA B 2 85 ? 1.096 -30.467 6.138 1.00 11.18 85 ALA L CA 1
ATOM 1661 C C . ALA B 2 85 ? 0.438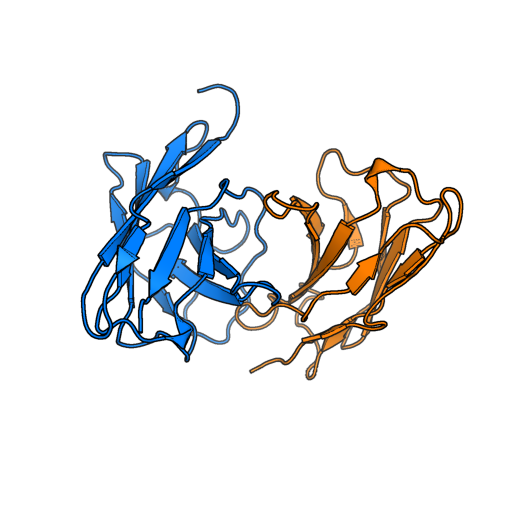 -30.965 7.418 1.00 10.12 85 ALA L C 1
ATOM 1662 O O . ALA B 2 85 ? 0.368 -32.171 7.673 1.00 10.65 85 ALA L O 1
ATOM 1664 N N . VAL B 2 86 ? -0.048 -30.024 8.222 1.00 9.71 86 VAL L N 1
ATOM 1665 C CA . VAL B 2 86 ? -0.868 -30.335 9.386 1.00 8.35 86 VAL L CA 1
ATOM 1666 C C . VAL B 2 86 ? -2.325 -30.168 8.986 1.00 10.14 86 VAL L C 1
ATOM 1667 O O . VAL B 2 86 ? -2.684 -29.206 8.295 1.00 11.19 86 VAL L O 1
ATOM 1671 N N . TYR B 2 87 ? -3.165 -31.113 9.399 1.00 8.71 87 TYR L N 1
ATOM 1672 C CA . TYR B 2 87 ? -4.583 -31.103 9.072 1.00 8.52 87 TYR L CA 1
ATOM 1673 C C . TYR B 2 87 ? -5.397 -30.970 10.349 1.00 8.17 87 TYR L C 1
ATOM 1674 O O . TYR B 2 87 ? -5.118 -31.650 11.342 1.00 8.74 87 TYR L O 1
ATOM 1683 N N . TYR B 2 88 ? -6.399 -30.096 10.318 1.00 8.06 88 TYR L N 1
ATOM 1684 C CA . TYR B 2 88 ? -7.253 -29.825 11.464 1.00 8.01 88 TYR L CA 1
ATOM 1685 C C . TYR B 2 88 ? -8.702 -30.094 11.102 1.00 8.35 88 TYR L C 1
ATOM 1686 O O . TYR B 2 88 ? -9.153 -29.737 10.010 1.00 9.38 88 TYR L O 1
ATOM 1695 N N . CYS B 2 89 ? -9.432 -30.711 12.020 1.00 7.94 89 CYS L N 1
ATOM 1696 C CA . CYS B 2 89 ? -10.883 -30.722 11.933 1.00 9.66 89 CYS L CA 1
ATOM 1697 C C . CYS B 2 89 ? -11.461 -29.624 12.817 1.00 8.63 89 CYS L C 1
ATOM 1698 O O . CYS B 2 89 ? -10.813 -29.130 13.744 1.00 9.60 89 CYS L O 1
ATOM 1701 N N . GLN B 2 90 ? -12.687 -29.224 12.498 1.00 8.43 90 GLN L N 1
ATOM 1702 C CA . GLN B 2 90 ? -13.359 -28.156 13.230 1.00 8.65 90 GLN L CA 1
ATOM 1703 C C . GLN B 2 90 ? -14.852 -28.421 13.186 1.00 9.01 90 GLN L C 1
ATOM 1704 O O . GLN B 2 90 ? -15.432 -28.502 12.099 1.00 10.34 90 GLN L O 1
ATOM 1710 N N . GLN B 2 91 ? -15.473 -28.551 14.351 1.00 8.74 91 GLN L N 1
ATOM 1711 C CA . GLN B 2 91 ? -16.921 -28.647 14.398 1.00 8.55 91 GLN L CA 1
ATOM 1712 C C . GLN B 2 91 ? -17.527 -27.258 14.532 1.00 9.12 91 GLN L C 1
ATOM 1713 O O . GLN B 2 91 ? -16.957 -26.358 15.159 1.00 9.62 91 GLN L O 1
ATOM 1719 N N . TYR B 2 92 ? -18.695 -27.091 13.919 1.00 9.22 92 TYR L N 1
ATOM 1720 C CA . TYR B 2 92 ? -19.478 -25.876 14.089 1.00 9.12 92 TYR L CA 1
ATOM 1721 C C . TYR B 2 92 ? -20.940 -26.208 14.351 1.00 8.94 92 TYR L C 1
ATOM 1722 O O . TYR B 2 92 ? -21.837 -25.423 14.020 1.00 11.17 92 TYR L O 1
ATOM 1731 N N . GLY B 2 93 ? -21.188 -27.382 14.934 1.00 9.23 93 GLY L N 1
ATOM 1732 C CA . GLY B 2 93 ? -22.567 -27.780 15.279 1.00 11.45 93 GLY L CA 1
ATOM 1733 C C . GLY B 2 93 ? -23.035 -27.052 16.528 1.00 11.68 93 GLY L C 1
ATOM 1734 O O . GLY B 2 93 ? -24.232 -26.796 16.663 1.00 13.02 93 GLY L O 1
ATOM 1735 N N . SER B 2 94 ? -22.096 -26.737 17.416 1.00 12.77 94 SER L N 1
ATOM 1736 C CA . SER B 2 94 ? -22.375 -26.007 18.677 1.00 14.85 94 SER L CA 1
ATOM 1737 C C . SER B 2 94 ? -21.128 -25.176 18.954 1.00 26.72 94 SER L C 1
ATOM 1738 O O . SER B 2 94 ? -20.116 -25.764 19.329 1.00 42.69 94 SER L O 1
ATOM 1741 N N . SER B 2 95 ? -21.195 -23.878 18.648 1.00 32.67 95 SER L N 1
ATOM 1742 C CA . SER B 2 95 ? -20.036 -22.950 18.736 1.00 23.42 95 SER L CA 1
ATOM 1743 C C . SER B 2 95 ? -18.954 -23.385 17.732 1.00 18.38 95 SER L C 1
ATOM 1744 O O . SER B 2 95 ? -19.298 -23.934 16.663 1.00 17.27 95 SER L O 1
ATOM 1747 N N . PHE B 2 96 ? -17.693 -23.055 18.012 1.00 13.40 96 PHE L N 1
ATOM 1748 C CA . PHE B 2 96 ? -16.577 -23.352 17.079 1.00 11.15 96 PHE L CA 1
ATOM 1749 C C . PHE B 2 96 ? -15.411 -23.947 17.866 1.00 11.28 96 PHE L C 1
ATOM 1750 O O . PHE B 2 96 ? -14.864 -23.274 18.740 1.00 13.64 96 PHE L O 1
ATOM 1758 N N . THR B 2 97 ? -15.058 -25.189 17.557 1.00 9.59 97 THR L N 1
ATOM 1759 C CA . THR B 2 97 ? -13.931 -25.829 18.230 1.00 10.30 97 THR L CA 1
ATOM 1760 C C . THR B 2 97 ? -13.134 -26.672 17.241 1.00 10.39 97 THR L C 1
ATOM 1761 O O . THR B 2 97 ? -13.704 -27.324 16.361 1.00 10.34 97 THR L O 1
ATOM 1765 N N . PHE B 2 98 ? -11.814 -26.658 17.407 1.00 9.24 98 PHE L N 1
ATOM 1766 C CA . PHE B 2 98 ? -10.874 -27.341 16.531 1.00 8.82 98 PHE L CA 1
ATOM 1767 C C . PHE B 2 98 ? -10.288 -28.568 17.218 1.00 8.79 98 PHE L C 1
ATOM 1768 O O . PHE B 2 98 ? -10.118 -28.597 18.440 1.00 11.06 98 PHE L O 1
ATOM 1776 N N . GLY B 2 99 ? -9.958 -29.575 16.414 1.00 8.67 99 GLY L N 1
ATOM 1777 C CA . GLY B 2 99 ? -9.074 -30.625 16.870 1.00 8.48 99 GLY L CA 1
ATOM 1778 C C . GLY B 2 99 ? -7.654 -30.109 17.027 1.00 9.34 99 GLY L C 1
ATOM 1779 O O . GLY B 2 99 ? -7.313 -28.994 16.629 1.00 9.45 99 GLY L O 1
ATOM 1780 N N . GLN B 2 100 ? -6.802 -30.945 17.622 1.00 8.81 100 GLN L N 1
ATOM 1781 C CA . GLN B 2 100 ? -5.434 -30.524 17.908 1.00 10.68 100 GLN L CA 1
ATOM 1782 C C . GLN B 2 100 ? -4.499 -30.653 16.712 1.00 9.22 100 GLN L C 1
ATOM 1783 O O . GLN B 2 100 ? -3.362 -30.170 16.787 1.00 11.31 100 GLN L O 1
ATOM 1789 N N . GLY B 2 101 ? -4.938 -31.280 15.633 1.00 8.43 101 GLY L N 1
ATOM 1790 C CA . GLY B 2 101 ? -4.159 -31.395 14.416 1.00 10.30 101 GLY L CA 1
ATOM 1791 C C . GLY B 2 101 ? -3.449 -32.731 14.294 1.00 10.95 101 GLY L C 1
ATOM 1792 O O . GLY B 2 101 ? -3.014 -33.335 15.282 1.00 11.51 101 GLY L O 1
ATOM 1793 N N . THR B 2 102 ? -3.339 -33.209 13.055 1.00 10.43 102 THR L N 1
ATOM 1794 C CA . THR B 2 102 ? -2.536 -34.373 12.702 1.00 10.11 102 THR L CA 1
ATOM 1795 C C . THR B 2 102 ? -1.477 -33.923 11.710 1.00 10.00 102 THR L C 1
ATOM 1796 O O . THR B 2 102 ? -1.803 -33.311 10.687 1.00 9.94 102 THR L O 1
ATOM 1800 N N . LYS B 2 103 ? -0.217 -34.218 12.010 1.00 10.13 103 LYS L N 1
ATOM 1801 C CA . LYS B 2 103 ? 0.884 -33.853 11.130 1.00 9.98 103 LYS L CA 1
ATOM 1802 C C . LYS B 2 103 ? 1.135 -34.989 10.148 1.00 12.07 103 LYS L C 1
ATOM 1803 O O . LYS B 2 103 ? 1.345 -36.136 10.558 1.00 13.75 103 LYS L O 1
ATOM 1809 N N . VAL B 2 104 ? 1.100 -34.675 8.857 1.00 9.40 104 VAL L N 1
ATOM 1810 C CA . VAL B 2 104 ? 1.438 -35.625 7.804 1.00 10.05 104 VAL L CA 1
ATOM 1811 C C . VAL B 2 104 ? 2.793 -35.205 7.251 1.00 12.10 104 VAL L C 1
ATOM 1812 O O . VAL B 2 104 ? 2.913 -34.152 6.613 1.00 12.39 104 VAL L O 1
ATOM 1816 N N . GLU B 2 105 ? 3.813 -36.022 7.498 1.00 11.24 105 GLU L N 1
ATOM 1817 C CA . GLU B 2 105 ? 5.190 -35.690 7.163 1.00 12.61 105 GLU L CA 1
ATOM 1818 C C . GLU B 2 105 ? 5.792 -36.765 6.267 1.00 13.67 105 GLU L C 1
ATOM 1819 O O . GLU B 2 105 ? 5.361 -37.922 6.266 1.00 12.70 105 GLU L O 1
ATOM 1825 N N . ILE B 2 106 ? 6.814 -36.367 5.507 1.00 13.21 106 ILE L N 1
ATOM 1826 C CA A ILE B 2 106 ? 7.462 -37.283 4.576 0.64 14.00 106 ILE L CA 1
ATOM 1827 C CA B ILE B 2 106 ? 7.448 -37.294 4.579 0.36 14.04 106 ILE L CA 1
ATOM 1828 C C . ILE B 2 106 ? 8.246 -38.338 5.348 1.00 14.01 106 ILE L C 1
ATOM 1829 O O . ILE B 2 106 ? 8.953 -38.030 6.317 1.00 14.58 106 ILE L O 1
ATOM 1838 N N . LYS B 2 107 ? 8.116 -39.594 4.922 1.00 12.34 107 LYS L N 1
ATOM 1839 C CA . LYS B 2 107 ? 8.838 -40.692 5.549 1.00 13.87 107 LYS L CA 1
ATOM 1840 C C . LYS B 2 107 ? 10.318 -40.607 5.195 1.00 12.45 107 LYS L C 1
ATOM 1841 O O . LYS B 2 107 ? 10.679 -40.417 4.029 1.00 14.76 107 LYS L O 1
ATOM 1847 N N . ARG B 2 108 ? 11.174 -40.746 6.203 1.00 12.82 108 ARG L N 1
ATOM 1848 C CA . ARG B 2 108 ? 12.616 -40.656 6.001 1.00 16.42 108 ARG L CA 1
ATOM 1849 C C . ARG B 2 108 ? 13.327 -41.899 6.525 1.00 24.76 108 ARG L C 1
ATOM 1850 O O . ARG B 2 108 ? 14.549 -41.909 6.670 1.00 26.11 108 ARG L O 1
#

Radius of gyration: 17.44 Å; Cα contacts (8 Å, |Δi|>4): 683; chains: 2; bounding box: 41×46×39 Å

B-factor: mean 16.88, std 8.0, range [7.87, 59.4]

Solvent-accessible surface area: 11097 Å² total; per-residue (Å²): 86,122,147,40,100,10,65,9,59,40,32,32,117,18,122,79,52,53,70,39,137,0,19,1,107,6,35,35,24,81,9,26,64,58,0,4,0,0,0,11,23,26,92,92,149,17,9,67,16,0,0,0,5,0,76,70,21,55,103,70,44,40,16,138,49,0,139,81,23,6,68,4,34,49,48,107,105,181,35,18,3,22,0,60,0,73,56,3,113,72,118,0,26,0,39,0,11,0,0,22,1,54,77,12,131,126,5,75,116,94,155,24,47,4,0,26,0,35,93,30,2,130,16,16,96,0,44,12,38,157,146,9,94,11,71,4,62,50,50,68,35,52,25,38,72,43,59,163,1,74,0,48,0,145,3,68,86,80,7,63,77,33,45,0,0,0,0,3,14,47,107,93,96,29,6,91,14,0,0,51,122,4,72,25,99,16,139,68,15,45,117,48,1,49,8,60,41,73,29,47,64,1,38,0,30,0,64,152,2,65,101,87,0,32,1,33,0,7,0,0,0,1,5,32,24,8,34,22,1,96,8,0,82,1,65,59,103,253

Secondary structure (DSSP, 8-state):
--S-EEEEE--EEE-TT--EEEEEEEESS-GGGSEEEEEEE-TTS-EEEEEEE-TTSS-EEE-TTTTTTEEEEEEGGGTEEEEEE-S--GGG-EEEEEEEESS----SSTTS------EE---EEEEE--/---EEEE-SEEEE-TT--EEEEEEESS--GGG-EEEEEE-TTS--EEEEETTTEEPTT--TTEEEEEETTEEEEEESS--GGG-EEEEEEE-SSS-EE---EEEEE--

Foldseek 3Di:
DQDWAWAKDWADEAAAQAKTKIKIAIDPDQQLQFWKFKWWAAPPGDIHTAKIAASPRPDMDGDPVQPPFWDWGDDRVRSMIMIIGGRDDQVPWTWMKMFTFHPAHDDPDPPDDGGDGDDIHPTGTHGHDD/DKAKAKPDQEAAEAFFAKDKIKIFIPWWFPQCQKWKWWAAPPGDIDTADGSQFHGDPPHDPQWGKDDGTGMIMIMRHGHDPVRQTWMKMWGDSPPIDIYPTYGYHYHD

Sequence (238 aa):
GSQVQLVESGGGVVQPGTSLRLSCEASGFTSSAYAMHWVRQAPGKGLEWVAVITFDGGYQYYADSVKGRFTISRDISRNTLHLHMNSSLRAEDTAV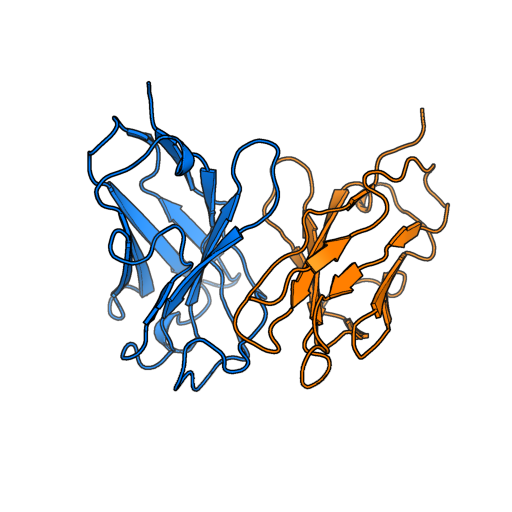YYCCARDPLTKLLPFDWVSGGYFDYWGQGTLVTVSSDIVMTQSPGTLSSLSPGERATLSSCRASQSSVSSSYLAWYQQKPGQAPRLLIYRASSRATGIPDRFSGSGSGTDFTLTISRLEPEDFAVYYCQQYGSSFTFGQGTKVEIIKR